Protein AF-0000000070183386 (afdb_homodimer)

Nearest PDB structures (foldseek):
  3ua0-assembly1_B-2  TM=3.636E-01  e=9.492E+00  Bombyx mori
  3ua0-assembly1_B-2  TM=3.635E-01  e=9.678E+00  Bombyx mori

Structure (mmCIF, N/CA/C/O backbone):
data_AF-0000000070183386-model_v1
#
loop_
_entity.id
_entity.type
_entity.pdbx_description
1 polymer 'Amphi-Trp domain-containing protein'
#
loop_
_atom_site.group_PDB
_atom_site.id
_atom_site.type_symbol
_atom_site.label_atom_id
_atom_site.label_alt_id
_atom_site.label_comp_id
_atom_site.label_asym_id
_atom_site.label_entity_id
_atom_site.label_seq_id
_atom_site.pdbx_PDB_ins_code
_atom_site.Cartn_x
_atom_site.Cartn_y
_atom_site.Cartn_z
_atom_site.occupancy
_atom_site.B_iso_or_equiv
_atom_site.auth_seq_id
_atom_site.auth_comp_id
_atom_site.auth_asym_id
_atom_site.auth_atom_id
_atom_site.pdbx_PDB_model_num
ATOM 1 N N . MET A 1 1 ? 19.078 -9.414 -4.703 1 83.56 1 MET A N 1
ATOM 2 C CA . MET A 1 1 ? 18.484 -10.359 -5.641 1 83.56 1 MET A CA 1
ATOM 3 C C . MET A 1 1 ? 17.766 -9.633 -6.77 1 83.56 1 MET A C 1
ATOM 5 O O . MET A 1 1 ? 17.406 -8.461 -6.629 1 83.56 1 MET A O 1
ATOM 9 N N . PRO A 1 2 ? 17.719 -10.344 -7.961 1 93.38 2 PRO A N 1
ATOM 10 C CA . PRO A 1 2 ? 17.031 -9.648 -9.047 1 93.38 2 PRO A CA 1
ATOM 11 C C . PRO A 1 2 ? 15.586 -9.281 -8.695 1 93.38 2 PRO A C 1
ATOM 13 O O . PRO A 1 2 ? 14.93 -10.008 -7.941 1 93.38 2 PRO A O 1
ATOM 16 N N . GLU A 1 3 ? 15.164 -8.117 -9.172 1 96.12 3 GLU A N 1
ATOM 17 C CA . GLU A 1 3 ? 13.812 -7.598 -9 1 96.12 3 GLU A CA 1
ATOM 18 C C . GLU A 1 3 ? 13.141 -7.34 -10.344 1 96.12 3 GLU A C 1
ATOM 20 O O . GLU A 1 3 ? 13.742 -6.734 -11.234 1 96.12 3 GLU A O 1
ATOM 25 N N . GLU A 1 4 ? 12.047 -7.91 -10.422 1 97.38 4 GLU A N 1
ATOM 26 C CA . GLU A 1 4 ? 11.242 -7.695 -11.625 1 97.38 4 GLU A CA 1
ATOM 27 C C . GLU A 1 4 ? 9.961 -6.934 -11.305 1 97.38 4 GLU A C 1
ATOM 29 O O . GLU A 1 4 ? 9.188 -7.344 -10.438 1 97.38 4 GLU A O 1
ATOM 34 N N . VAL A 1 5 ? 9.766 -5.879 -11.961 1 97.94 5 VAL A N 1
ATOM 35 C CA . VAL A 1 5 ? 8.508 -5.141 -11.836 1 97.94 5 VAL A CA 1
ATOM 36 C C . VAL A 1 5 ? 7.453 -5.754 -12.75 1 97.94 5 VAL A C 1
ATOM 38 O O . VAL A 1 5 ? 7.621 -5.77 -13.977 1 97.94 5 VAL A O 1
ATOM 41 N N . LEU A 1 6 ? 6.406 -6.191 -12.117 1 97.69 6 LEU A N 1
ATOM 42 C CA . LEU A 1 6 ? 5.348 -6.848 -12.875 1 97.69 6 LEU A CA 1
ATOM 43 C C . LEU A 1 6 ? 4.277 -5.844 -13.289 1 97.69 6 LEU A C 1
ATOM 45 O O . LEU A 1 6 ? 3.586 -6.047 -14.289 1 97.69 6 LEU A O 1
ATOM 49 N N . PHE A 1 7 ? 4.07 -4.855 -12.555 1 98.44 7 PHE A N 1
ATOM 50 C CA . PHE A 1 7 ? 3.041 -3.842 -12.75 1 98.44 7 PHE A CA 1
ATOM 51 C C . PHE A 1 7 ? 3.395 -2.562 -12 1 98.44 7 PHE A C 1
ATOM 53 O O . PHE A 1 7 ? 3.883 -2.613 -10.867 1 98.44 7 PHE A O 1
ATOM 60 N N . LYS A 1 8 ? 3.162 -1.423 -12.586 1 98.06 8 LYS A N 1
ATOM 61 C CA . LYS A 1 8 ? 3.365 -0.134 -11.93 1 98.06 8 LYS A CA 1
ATOM 62 C C . LYS A 1 8 ? 2.396 0.916 -12.469 1 98.06 8 LYS A C 1
ATOM 64 O O . LYS A 1 8 ? 2.182 1.007 -13.672 1 98.06 8 LYS A O 1
ATOM 69 N N . SER A 1 9 ? 1.876 1.569 -11.586 1 98.06 9 SER A N 1
ATOM 70 C CA . SER A 1 9 ? 1.034 2.717 -11.914 1 98.06 9 SER A CA 1
ATOM 71 C C . SER A 1 9 ? 1.222 3.844 -10.906 1 98.06 9 SER A C 1
ATOM 73 O O . SER A 1 9 ? 1.325 3.598 -9.703 1 98.06 9 SER A O 1
ATOM 75 N N . GLU A 1 10 ? 1.358 5.141 -11.406 1 97.75 10 GLU A N 1
ATOM 76 C CA . GLU A 1 10 ? 1.522 6.324 -10.57 1 97.75 10 GLU A CA 1
ATOM 77 C C . GLU A 1 10 ? 0.775 7.523 -11.148 1 97.75 10 GLU A C 1
ATOM 79 O O . GLU A 1 10 ? 0.964 7.871 -12.32 1 97.75 10 GLU A O 1
ATOM 84 N N . SER A 1 11 ? -0.13 8.086 -10.406 1 97.69 11 SER A N 1
ATOM 85 C CA . SER A 1 11 ? -0.865 9.266 -10.836 1 97.69 11 SER A CA 1
ATOM 86 C C . SER A 1 11 ? -1.521 9.977 -9.656 1 97.69 11 SER A C 1
ATOM 88 O O . SER A 1 11 ? -1.722 9.375 -8.602 1 97.69 11 SER A O 1
ATOM 90 N N . ASP A 1 12 ? -1.815 11.242 -9.867 1 97.56 12 ASP A N 1
ATOM 91 C CA . ASP A 1 12 ? -2.635 11.938 -8.883 1 97.56 12 ASP A CA 1
ATOM 92 C C . ASP A 1 12 ? -4.09 11.477 -8.945 1 97.56 12 ASP A C 1
ATOM 94 O O . ASP A 1 12 ? -4.703 11.492 -10.016 1 97.56 12 ASP A O 1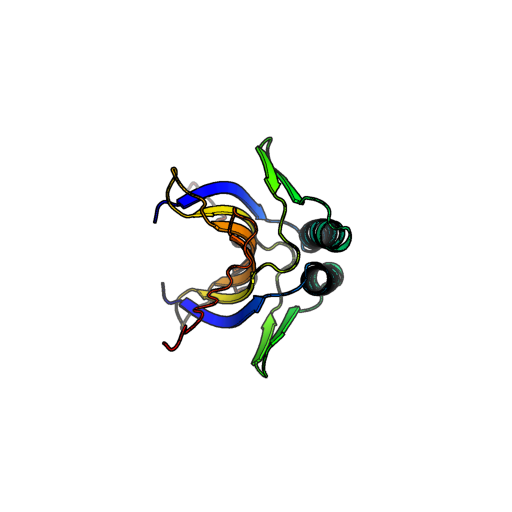
ATOM 98 N N . GLN A 1 13 ? -4.594 11.039 -7.855 1 97.94 13 GLN A N 1
ATOM 99 C CA . GLN A 1 13 ? -5.973 10.562 -7.789 1 97.94 13 GLN A CA 1
ATOM 100 C C . GLN A 1 13 ? -6.723 11.211 -6.633 1 97.94 13 GLN A C 1
ATOM 102 O O . GLN A 1 13 ? -6.117 11.594 -5.625 1 97.94 13 GLN A O 1
ATOM 107 N N . SER A 1 14 ? -8.047 11.406 -6.812 1 98.31 14 SER A N 1
ATOM 108 C CA . SER A 1 14 ? -8.836 11.883 -5.684 1 98.31 14 SER A CA 1
ATOM 109 C C . SER A 1 14 ? -8.875 10.852 -4.559 1 98.31 14 SER A C 1
ATOM 111 O O . SER A 1 14 ? -8.703 9.648 -4.805 1 98.31 14 SER A O 1
ATOM 113 N N . ARG A 1 15 ? -9.094 11.312 -3.348 1 98.62 15 ARG A N 1
ATOM 114 C CA . ARG A 1 15 ? -9.281 10.414 -2.217 1 98.62 15 ARG A CA 1
ATOM 115 C C . ARG A 1 15 ? -10.352 9.367 -2.52 1 98.62 15 ARG A C 1
ATOM 117 O O . ARG A 1 15 ? -10.188 8.188 -2.191 1 98.62 15 ARG A O 1
ATOM 124 N N . ALA A 1 16 ? -11.422 9.766 -3.219 1 98.69 16 ALA A N 1
ATOM 125 C CA . ALA A 1 16 ? -12.531 8.867 -3.512 1 98.69 16 ALA A CA 1
ATOM 126 C C . ALA A 1 16 ? -12.109 7.781 -4.5 1 98.69 16 ALA A C 1
ATOM 128 O O . ALA A 1 16 ? -12.516 6.621 -4.367 1 98.69 16 ALA A O 1
ATOM 129 N N . GLU A 1 17 ? -11.336 8.133 -5.488 1 98.38 17 GLU A N 1
ATOM 130 C CA . GLU A 1 17 ? -10.852 7.156 -6.461 1 98.38 17 GLU A CA 1
ATOM 131 C C . GLU A 1 17 ? -9.938 6.133 -5.797 1 98.38 17 GLU A C 1
ATOM 133 O O . GLU A 1 17 ? -10.039 4.934 -6.062 1 98.38 17 GLU A O 1
ATOM 138 N N . ILE A 1 18 ? -9.078 6.59 -4.949 1 98.69 18 ILE A N 1
ATOM 139 C CA . ILE A 1 18 ? -8.172 5.699 -4.238 1 98.69 18 ILE A CA 1
ATOM 140 C C . ILE A 1 18 ? -8.969 4.777 -3.318 1 98.69 18 ILE A C 1
ATOM 142 O O . ILE A 1 18 ? -8.711 3.572 -3.262 1 98.69 18 ILE A O 1
ATOM 146 N N . ALA A 1 19 ? -9.953 5.348 -2.627 1 98.81 19 ALA A N 1
ATOM 147 C CA . ALA A 1 19 ? -10.828 4.551 -1.765 1 98.81 19 ALA A CA 1
ATOM 148 C C . ALA A 1 19 ? -11.5 3.432 -2.551 1 98.81 19 ALA A C 1
ATOM 150 O O . ALA A 1 19 ? -11.562 2.289 -2.088 1 98.81 19 ALA A O 1
ATOM 151 N N . SER A 1 20 ? -12 3.76 -3.688 1 98.62 20 SER A N 1
ATOM 152 C CA . SER A 1 20 ? -12.68 2.773 -4.523 1 98.62 20 SER A CA 1
ATOM 153 C C . SER A 1 20 ? -11.734 1.642 -4.918 1 98.62 20 SER A C 1
ATOM 155 O O . SER A 1 20 ? -12.125 0.472 -4.914 1 98.62 20 SER A O 1
ATOM 157 N N . TYR A 1 21 ? -10.531 2 -5.246 1 98.31 21 TYR A N 1
ATOM 158 C CA . TYR A 1 21 ? -9.523 1.004 -5.605 1 98.31 21 TYR A CA 1
ATOM 159 C C . TYR A 1 21 ? -9.242 0.069 -4.438 1 98.31 21 TYR A C 1
ATOM 161 O O . TYR A 1 21 ? -9.266 -1.154 -4.594 1 98.31 21 TYR A O 1
ATOM 169 N N . LEU A 1 22 ? -8.992 0.645 -3.262 1 98.69 22 LEU A N 1
ATOM 170 C CA . LEU A 1 22 ? -8.672 -0.138 -2.072 1 98.69 22 LEU A CA 1
ATOM 171 C C . LEU A 1 22 ? -9.859 -1.013 -1.667 1 98.69 22 LEU A C 1
ATOM 173 O O . LEU A 1 22 ? -9.672 -2.133 -1.188 1 98.69 22 LEU A O 1
ATOM 177 N N . ARG A 1 23 ? -11.102 -0.532 -1.906 1 98.56 23 ARG A N 1
ATOM 178 C CA . ARG A 1 23 ? -12.289 -1.323 -1.613 1 98.56 23 ARG A CA 1
ATOM 179 C C . ARG A 1 23 ? -12.375 -2.547 -2.52 1 98.56 23 ARG A C 1
ATOM 181 O O . ARG A 1 23 ? -12.742 -3.633 -2.072 1 98.56 23 ARG A O 1
ATOM 188 N N . THR A 1 24 ? -12.062 -2.346 -3.756 1 98.38 24 THR A N 1
ATOM 189 C CA . THR A 1 24 ? -12.078 -3.459 -4.699 1 98.38 24 THR A CA 1
ATOM 190 C C . THR A 1 24 ? -11.062 -4.523 -4.293 1 98.38 24 THR A C 1
ATOM 192 O O . THR A 1 24 ? -11.367 -5.719 -4.316 1 98.38 24 THR A O 1
ATOM 195 N N . VAL A 1 25 ? -9.875 -4.082 -3.881 1 98.44 25 VAL A N 1
ATOM 196 C CA . VAL A 1 25 ? -8.852 -5.02 -3.436 1 98.44 25 VAL A CA 1
ATOM 197 C C . VAL A 1 25 ? -9.328 -5.758 -2.186 1 98.44 25 VAL A C 1
ATOM 199 O O . VAL A 1 25 ? -9.172 -6.977 -2.078 1 98.44 25 VAL A O 1
ATOM 202 N N . ALA A 1 26 ? -9.898 -5.008 -1.243 1 98.69 26 ALA A N 1
ATOM 203 C CA . ALA A 1 26 ? -10.414 -5.602 -0.012 1 98.69 26 ALA A CA 1
ATOM 204 C C . ALA A 1 26 ? -11.469 -6.664 -0.313 1 98.69 26 ALA A C 1
ATOM 206 O O . ALA A 1 26 ? -11.477 -7.734 0.299 1 98.69 26 ALA A O 1
ATOM 207 N N . GLU A 1 27 ? -12.336 -6.383 -1.24 1 98.69 27 GLU A N 1
ATOM 208 C CA . GLU A 1 27 ? -13.383 -7.332 -1.618 1 98.69 27 GLU A CA 1
ATOM 209 C C . GLU A 1 27 ? -12.789 -8.609 -2.193 1 98.69 27 GLU A C 1
ATOM 211 O O . GLU A 1 27 ? -13.258 -9.711 -1.891 1 98.69 27 GLU A O 1
ATOM 216 N N . ASN A 1 28 ? -11.781 -8.43 -3.049 1 98.69 28 ASN A N 1
ATOM 217 C CA . ASN A 1 28 ? -11.117 -9.594 -3.623 1 98.69 28 ASN A CA 1
ATOM 218 C C . ASN A 1 28 ? -10.438 -10.438 -2.551 1 98.69 28 ASN A C 1
ATOM 220 O O . ASN A 1 28 ? -10.531 -11.672 -2.572 1 98.69 28 ASN A O 1
ATOM 224 N N . LEU A 1 29 ? -9.75 -9.773 -1.621 1 98.62 29 LEU A N 1
ATOM 225 C CA . LEU A 1 29 ? -9.102 -10.477 -0.523 1 98.62 29 LEU A CA 1
ATOM 226 C C . LEU A 1 29 ? -10.109 -11.266 0.299 1 98.62 29 LEU A C 1
ATOM 228 O O . LEU A 1 29 ? -9.898 -12.438 0.597 1 98.62 29 LEU A O 1
ATOM 232 N N . GLU A 1 30 ? -11.164 -10.633 0.603 1 97.81 30 GLU A N 1
ATOM 233 C CA . GLU A 1 30 ? -12.172 -11.242 1.466 1 97.81 30 GLU A CA 1
ATOM 234 C C . GLU A 1 30 ? -12.836 -12.438 0.786 1 97.81 30 GLU A C 1
ATOM 236 O O . GLU A 1 30 ? -13.133 -13.438 1.438 1 97.81 30 GLU A O 1
ATOM 241 N N . SER A 1 31 ? -13.039 -12.367 -0.448 1 97.81 31 SER A N 1
ATOM 242 C CA . SER A 1 31 ? -13.734 -13.414 -1.186 1 97.81 31 SER A CA 1
ATOM 243 C C . SER A 1 31 ? -12.781 -14.539 -1.581 1 97.81 31 SER A C 1
ATOM 245 O O . SER A 1 31 ? -13.211 -15.555 -2.127 1 97.81 31 SER A O 1
ATOM 247 N N . GLY A 1 32 ? -11.508 -14.336 -1.354 1 96 32 GLY A N 1
ATOM 248 C CA . GLY A 1 32 ? -10.523 -15.32 -1.77 1 96 32 GLY A CA 1
ATOM 249 C C . GLY A 1 32 ? -10.25 -15.305 -3.262 1 96 32 GLY A C 1
ATOM 250 O O . GLY A 1 32 ? -9.734 -16.281 -3.816 1 96 32 GLY A O 1
ATOM 251 N N . SER A 1 33 ? -10.617 -14.211 -3.861 1 97.38 33 SER A N 1
ATOM 252 C CA . SER A 1 33 ? -10.422 -14.062 -5.301 1 97.38 33 SER A CA 1
ATOM 253 C C . SER A 1 33 ? -9.039 -13.516 -5.617 1 97.38 33 SER A C 1
ATOM 255 O O . SER A 1 33 ? -8.359 -12.977 -4.742 1 97.38 33 SER A O 1
ATOM 257 N N . GLU A 1 34 ? -8.586 -13.711 -6.812 1 97.75 34 GLU A N 1
ATOM 258 C CA . GLU A 1 34 ? -7.359 -13.102 -7.305 1 97.75 34 GLU A CA 1
ATOM 259 C C . GLU A 1 34 ? -7.488 -11.578 -7.379 1 97.75 34 GLU A C 1
ATOM 261 O O . GLU A 1 34 ? -8.602 -11.047 -7.457 1 97.75 34 GLU A O 1
ATOM 266 N N . ILE A 1 35 ? -6.348 -10.914 -7.309 1 98.12 35 ILE A N 1
ATOM 267 C CA . ILE A 1 35 ? -6.285 -9.461 -7.449 1 98.12 35 ILE A CA 1
ATOM 268 C C . ILE A 1 35 ? -5.809 -9.102 -8.852 1 98.12 35 ILE A C 1
ATOM 270 O O . ILE A 1 35 ? -4.711 -9.484 -9.266 1 98.12 35 ILE A O 1
ATOM 274 N N . ASN A 1 36 ? -6.652 -8.453 -9.555 1 97.25 36 ASN A N 1
ATOM 275 C CA . ASN A 1 36 ? -6.316 -7.957 -10.891 1 97.25 36 ASN A CA 1
ATOM 276 C C . ASN A 1 36 ? -5.977 -6.469 -10.867 1 97.25 36 ASN A C 1
ATOM 278 O O . ASN A 1 36 ? -6.812 -5.645 -10.492 1 97.25 36 ASN A O 1
ATOM 282 N N . LEU A 1 37 ? -4.734 -6.125 -11.203 1 97.94 37 LEU A N 1
ATOM 283 C CA . LEU A 1 37 ? -4.277 -4.742 -11.312 1 97.94 37 LEU A CA 1
ATOM 284 C C . LEU A 1 37 ? -4.258 -4.285 -12.766 1 97.94 37 LEU A C 1
ATOM 286 O O . LEU A 1 37 ? -3.666 -4.949 -13.617 1 97.94 37 LEU A O 1
ATOM 290 N N . LYS A 1 38 ? -4.984 -3.229 -12.969 1 96 38 LYS A N 1
ATOM 291 C CA . LYS A 1 38 ? -5.059 -2.73 -14.336 1 96 38 LYS A CA 1
ATOM 292 C C . LYS A 1 38 ? -4.836 -1.221 -14.383 1 96 38 LYS A C 1
ATOM 294 O O . LYS A 1 38 ? -5.301 -0.491 -13.508 1 96 38 LYS A O 1
ATOM 299 N N . SER A 1 39 ? -4.031 -0.737 -15.344 1 92.25 39 SER A N 1
ATOM 300 C CA . SER A 1 39 ? -3.811 0.674 -15.641 1 92.25 39 SER A CA 1
ATOM 301 C C . SER A 1 39 ? -3.227 0.859 -17.031 1 92.25 39 SER A C 1
ATOM 303 O O . SER A 1 39 ? -2.277 0.169 -17.406 1 92.25 39 SER A O 1
ATOM 305 N N . GLY A 1 40 ? -3.699 1.819 -17.938 1 88.69 40 GLY A N 1
ATOM 306 C CA . GLY A 1 40 ? -3.117 2.201 -19.219 1 88.69 40 GLY A CA 1
ATOM 307 C C . GLY A 1 40 ? -2.951 1.032 -20.172 1 88.69 40 GLY A C 1
ATOM 308 O O . GLY A 1 40 ? -1.938 0.933 -20.859 1 88.69 40 GLY A O 1
ATOM 309 N N . GLY A 1 41 ? -3.596 0.015 -20.094 1 90 41 GLY A N 1
ATOM 310 C CA . GLY A 1 41 ? -3.516 -1.135 -20.984 1 90 41 GLY A CA 1
ATOM 311 C C . GLY A 1 41 ? -2.736 -2.293 -20.391 1 90 41 GLY A C 1
ATOM 312 O O . GLY A 1 41 ? -2.652 -3.365 -20.984 1 90 41 GLY A O 1
ATOM 313 N N . GLU A 1 42 ? -2.018 -2 -19.234 1 93.69 42 GLU A N 1
ATOM 314 C CA . GLU A 1 42 ? -1.286 -3.055 -18.531 1 93.69 42 GLU A CA 1
ATOM 315 C C . GLU A 1 42 ? -2.16 -3.729 -17.484 1 93.69 42 GLU A C 1
ATOM 317 O O . GLU A 1 42 ? -2.975 -3.07 -16.828 1 93.69 42 GLU A O 1
ATOM 322 N N . SER A 1 43 ? -2.02 -5.066 -17.422 1 96.81 43 SER A N 1
ATOM 323 C CA . SER A 1 43 ? -2.762 -5.801 -16.406 1 96.81 43 SER A CA 1
ATOM 324 C C . SER A 1 43 ? -1.946 -6.973 -15.867 1 96.81 43 SER A C 1
ATOM 326 O O . SER A 1 43 ? -1.186 -7.598 -16.609 1 96.81 43 SER A O 1
ATOM 328 N N . VAL A 1 44 ? -2.033 -7.223 -14.578 1 97.69 44 VAL A N 1
AT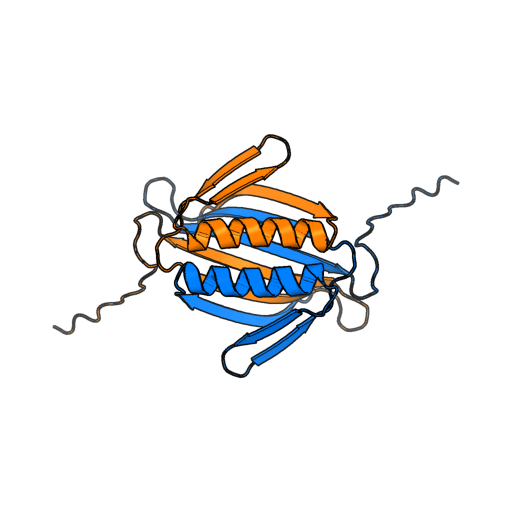OM 329 C CA . VAL A 1 44 ? -1.439 -8.398 -13.945 1 97.69 44 VAL A CA 1
ATOM 330 C C . VAL A 1 44 ? -2.418 -8.984 -12.938 1 97.69 44 VAL A C 1
ATOM 332 O O . VAL A 1 44 ? -3.168 -8.25 -12.289 1 97.69 44 VAL A O 1
ATOM 335 N N . THR A 1 45 ? -2.451 -10.242 -12.852 1 98 45 THR A N 1
ATOM 336 C CA . THR A 1 45 ? -3.279 -10.938 -11.875 1 98 45 THR A CA 1
ATOM 337 C C . THR A 1 45 ? -2.414 -11.672 -10.852 1 98 45 THR A C 1
ATOM 339 O O . THR A 1 45 ? -1.509 -12.422 -11.219 1 98 45 THR A O 1
ATOM 342 N N . LEU A 1 46 ? -2.646 -11.461 -9.609 1 97.88 46 LEU A N 1
ATOM 343 C CA . LEU A 1 46 ? -1.932 -12.109 -8.516 1 97.88 46 LEU A CA 1
ATOM 344 C C . LEU A 1 46 ? -2.9 -12.82 -7.574 1 97.88 46 LEU A C 1
ATOM 346 O O . LEU A 1 46 ? -4.055 -12.406 -7.438 1 97.88 46 LEU A O 1
ATOM 350 N N . ASP A 1 47 ? -2.406 -13.859 -6.957 1 96.94 47 ASP A N 1
ATOM 351 C CA . ASP A 1 47 ? -3.217 -14.656 -6.039 1 96.94 47 ASP A CA 1
ATOM 352 C C . ASP A 1 47 ? -2.518 -14.82 -4.695 1 96.94 47 ASP A C 1
ATOM 354 O O . ASP A 1 47 ? -1.818 -15.812 -4.473 1 96.94 47 ASP A O 1
ATOM 358 N N . PRO A 1 48 ? -2.75 -13.883 -3.84 1 97.75 48 PRO A N 1
ATOM 359 C CA . PRO A 1 48 ? -2.129 -14.023 -2.52 1 97.75 48 PRO A CA 1
ATOM 360 C C . PRO A 1 48 ? -2.596 -15.273 -1.776 1 97.75 48 PRO A C 1
ATOM 362 O O . PRO A 1 48 ? -3.734 -15.711 -1.952 1 97.75 48 PRO A O 1
ATOM 365 N N . PRO A 1 49 ? -1.682 -15.852 -0.974 1 97.31 49 PRO A N 1
ATOM 366 C CA . PRO A 1 49 ? -2.096 -16.969 -0.128 1 97.31 49 PRO A CA 1
ATOM 367 C C . PRO A 1 49 ? -2.996 -16.547 1.027 1 97.31 49 PRO A C 1
ATOM 369 O O . PRO A 1 49 ? -3.307 -15.352 1.161 1 97.31 49 PRO A O 1
ATOM 372 N N . ALA A 1 50 ? -3.369 -17.438 1.829 1 96.94 50 ALA A N 1
ATOM 373 C CA . ALA A 1 50 ? -4.336 -17.203 2.896 1 96.94 50 ALA A CA 1
ATOM 374 C C . ALA A 1 50 ? -3.781 -16.234 3.936 1 96.94 50 ALA A C 1
ATOM 376 O O . ALA A 1 50 ? -4.531 -15.469 4.551 1 96.94 50 ALA A O 1
ATOM 377 N N . ARG A 1 51 ? -2.449 -16.203 4.125 1 97.94 51 ARG A N 1
ATOM 378 C CA . ARG A 1 51 ? -1.834 -15.375 5.152 1 97.94 51 ARG A CA 1
ATOM 379 C C . ARG A 1 51 ? -0.551 -14.734 4.641 1 97.94 51 ARG A C 1
ATOM 381 O O . ARG A 1 51 ? 0.544 -15.07 5.094 1 97.94 51 ARG A O 1
ATOM 388 N N . PRO A 1 52 ? -0.646 -13.82 3.76 1 98.31 52 PRO A N 1
ATOM 389 C CA . PRO A 1 52 ? 0.559 -13.109 3.33 1 98.31 52 PRO A CA 1
ATOM 390 C C . PRO A 1 52 ? 1.14 -12.211 4.422 1 98.31 52 PRO A C 1
ATOM 392 O O . PRO A 1 52 ? 0.467 -11.93 5.418 1 98.31 52 PRO A O 1
ATOM 395 N N . THR A 1 53 ? 2.363 -11.875 4.273 1 98.38 53 THR A N 1
ATOM 396 C CA . THR A 1 53 ? 2.936 -10.828 5.117 1 98.38 53 THR A CA 1
ATOM 397 C C . THR A 1 53 ? 2.365 -9.469 4.746 1 98.38 53 THR A C 1
ATOM 399 O O . THR A 1 53 ? 2.332 -9.094 3.57 1 98.38 53 THR A O 1
ATOM 402 N N . PHE A 1 54 ? 1.886 -8.82 5.695 1 98.69 54 PHE A N 1
ATOM 403 C CA . PHE A 1 54 ? 1.296 -7.5 5.512 1 98.69 54 PHE A CA 1
ATOM 404 C C . PHE A 1 54 ? 2.141 -6.43 6.191 1 98.69 54 PHE A C 1
ATOM 406 O O . PHE A 1 54 ? 2.408 -6.512 7.391 1 98.69 54 PHE A O 1
ATOM 413 N N . GLU A 1 55 ? 2.551 -5.48 5.352 1 98.81 55 GLU A N 1
ATOM 414 C CA . GLU A 1 55 ? 3.359 -4.383 5.871 1 98.81 55 GLU A CA 1
ATOM 415 C C . GLU A 1 55 ? 2.658 -3.041 5.676 1 98.81 55 GLU A C 1
ATOM 417 O O . GLU A 1 55 ? 2.092 -2.779 4.609 1 98.81 55 GLU A O 1
ATOM 422 N N . VAL A 1 56 ? 2.623 -2.215 6.711 1 98.75 56 VAL A N 1
ATOM 423 C CA . VAL A 1 56 ? 2.164 -0.831 6.68 1 98.75 56 VAL A CA 1
ATOM 424 C C . VAL A 1 56 ? 3.293 0.099 7.117 1 98.75 56 VAL A C 1
ATOM 426 O O . VAL A 1 56 ? 3.936 -0.136 8.141 1 98.75 56 VAL A O 1
ATOM 429 N N . LYS A 1 57 ? 3.523 1.112 6.332 1 98.56 57 LYS A N 1
ATOM 430 C CA . LYS A 1 57 ? 4.59 2.059 6.645 1 98.56 57 LYS A CA 1
ATOM 431 C C . LYS A 1 57 ? 4.156 3.492 6.348 1 98.56 57 LYS A C 1
ATOM 433 O O . LYS A 1 57 ? 3.459 3.744 5.363 1 98.56 57 LYS A O 1
ATOM 438 N N . ALA A 1 58 ? 4.508 4.379 7.156 1 98.69 58 ALA A N 1
ATOM 439 C CA . ALA A 1 58 ? 4.414 5.816 6.926 1 98.69 58 ALA A CA 1
ATOM 440 C C . ALA A 1 58 ? 5.777 6.484 7.074 1 98.69 58 ALA A C 1
ATOM 442 O O . ALA A 1 58 ? 6.547 6.148 7.977 1 98.69 58 ALA A O 1
ATOM 443 N N . GLU A 1 59 ? 5.984 7.379 6.156 1 98.56 59 GLU A N 1
ATOM 444 C CA . GLU A 1 59 ? 7.301 8.016 6.156 1 98.56 59 GLU A CA 1
ATOM 445 C C . GLU A 1 59 ? 7.199 9.492 5.789 1 98.56 59 GLU A C 1
ATOM 447 O O . GLU A 1 59 ? 6.215 9.922 5.18 1 98.56 59 GLU A O 1
ATOM 452 N N . ARG A 1 60 ? 8.258 10.148 6.184 1 97.62 60 ARG A N 1
ATOM 453 C CA . ARG A 1 60 ? 8.5 11.523 5.773 1 97.62 60 ARG A CA 1
ATOM 454 C C . ARG A 1 60 ? 9.867 11.672 5.113 1 97.62 60 ARG A C 1
ATOM 456 O O . ARG A 1 60 ? 10.875 11.227 5.656 1 97.62 60 ARG A O 1
ATOM 463 N N . GLU A 1 61 ? 9.852 12.203 4.02 1 97.56 61 GLU A N 1
ATOM 464 C CA . GLU A 1 61 ? 11.102 12.414 3.291 1 97.56 61 GLU A CA 1
ATOM 465 C C . GLU A 1 61 ? 11.359 13.906 3.072 1 97.56 61 GLU A C 1
ATOM 467 O O . GLU A 1 61 ? 10.43 14.672 2.809 1 97.56 61 GLU A O 1
ATOM 472 N N . GLY A 1 62 ? 12.648 14.305 3.143 1 95.88 62 GLY A N 1
ATOM 473 C CA . GLY A 1 62 ? 13.031 15.688 2.926 1 95.88 62 GLY A CA 1
ATOM 474 C C . GLY A 1 62 ? 13.75 16.297 4.113 1 95.88 62 GLY A C 1
ATOM 475 O O . GLY A 1 62 ? 13.945 15.641 5.133 1 95.88 62 GLY A O 1
ATOM 476 N N . PRO A 1 63 ? 14.219 17.422 3.916 1 93.5 63 PRO A N 1
ATOM 477 C CA . PRO A 1 63 ? 14.938 18.094 4.996 1 93.5 63 PRO A CA 1
ATOM 478 C C . PRO A 1 63 ? 14.07 18.328 6.23 1 93.5 63 PRO A C 1
ATOM 480 O O . PRO A 1 63 ? 12.844 18.328 6.133 1 93.5 63 PRO A O 1
ATOM 483 N N . THR A 1 64 ? 14.758 18.484 7.355 1 89.88 64 THR A N 1
ATOM 484 C CA . THR A 1 64 ? 14.031 18.641 8.609 1 89.88 64 THR A CA 1
ATOM 485 C C . THR A 1 64 ? 13.594 20.078 8.812 1 89.88 64 THR A C 1
ATOM 487 O O . THR A 1 64 ? 12.711 20.359 9.633 1 89.88 64 THR A O 1
ATOM 490 N N . ASP A 1 65 ? 14.156 21.078 8.102 1 90.19 65 ASP A N 1
ATOM 491 C CA . ASP A 1 65 ? 13.93 22.5 8.352 1 90.19 65 ASP A CA 1
ATOM 492 C C . ASP A 1 65 ? 12.93 23.062 7.348 1 90.19 65 ASP A C 1
ATOM 494 O O . ASP A 1 65 ? 12.672 24.281 7.344 1 90.19 65 ASP A O 1
ATOM 498 N N . ARG A 1 66 ? 12.508 22.297 6.387 1 91.19 66 ARG A N 1
ATOM 499 C CA . ARG A 1 66 ? 11.492 22.734 5.438 1 91.19 66 ARG A CA 1
ATOM 500 C C . ARG A 1 66 ? 10.484 21.625 5.172 1 91.19 66 ARG A C 1
ATOM 502 O O . ARG A 1 66 ? 10.719 20.469 5.523 1 91.19 66 ARG A O 1
ATOM 509 N N . PRO A 1 67 ? 9.406 21.953 4.598 1 91.31 67 PRO A N 1
ATOM 510 C CA . PRO A 1 67 ? 8.398 20.938 4.285 1 91.31 67 PRO A CA 1
ATOM 511 C C . PRO A 1 67 ? 8.969 19.797 3.455 1 91.31 67 PRO A C 1
ATOM 513 O O . PRO A 1 67 ? 9.719 20.016 2.502 1 91.31 67 PRO A O 1
ATOM 516 N N . GLY A 1 68 ? 8.633 18.562 3.889 1 95.44 68 GLY A N 1
ATOM 517 C CA . GLY A 1 68 ? 9.008 17.359 3.172 1 95.44 68 GLY A CA 1
ATOM 518 C C . GLY A 1 68 ? 7.844 16.703 2.463 1 95.44 68 GLY A C 1
ATOM 519 O O . GLY A 1 68 ? 6.895 17.375 2.051 1 95.44 68 GLY A O 1
ATOM 520 N N . GLU A 1 69 ? 7.973 15.422 2.174 1 97.06 69 GLU A N 1
ATOM 521 C CA . GLU A 1 69 ? 6.945 14.578 1.578 1 97.06 69 GLU A CA 1
ATOM 522 C C . GLU A 1 69 ? 6.523 13.461 2.535 1 97.06 69 GLU A C 1
ATOM 524 O O . GLU A 1 69 ? 7.367 12.844 3.188 1 97.06 69 GLU A O 1
ATOM 529 N N . LEU A 1 70 ? 5.223 13.32 2.609 1 98 70 LEU A N 1
ATOM 530 C CA . LEU A 1 70 ? 4.684 12.234 3.43 1 98 70 LEU A CA 1
ATOM 531 C C . LEU A 1 70 ? 4.16 11.102 2.557 1 98 70 LEU A C 1
ATOM 533 O O . LEU A 1 70 ? 3.768 11.328 1.409 1 98 70 LEU A O 1
ATOM 537 N N . SER A 1 71 ? 4.215 9.906 3.139 1 98.56 71 SER A N 1
ATOM 538 C CA . SER A 1 71 ? 3.654 8.789 2.395 1 98.56 71 SER A CA 1
ATOM 539 C C . SER A 1 71 ? 3.117 7.715 3.334 1 98.56 71 SER A C 1
ATOM 541 O O . SER A 1 71 ? 3.564 7.602 4.477 1 98.56 71 SER A O 1
ATOM 543 N N . ILE A 1 7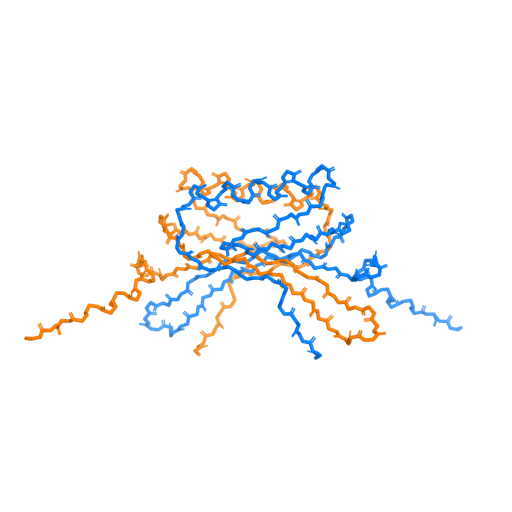2 ? 2.15 7.02 2.867 1 98.81 72 ILE A N 1
ATOM 544 C CA . ILE A 1 72 ? 1.623 5.797 3.463 1 98.81 72 ILE A CA 1
ATOM 54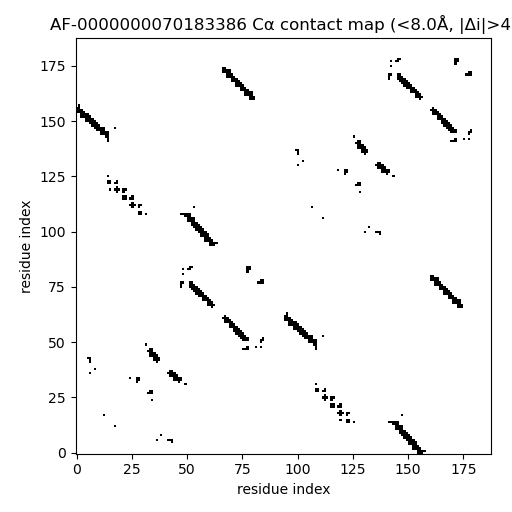5 C C . ILE A 1 72 ? 1.718 4.648 2.459 1 98.81 72 ILE A C 1
ATOM 547 O O . ILE A 1 72 ? 1.324 4.797 1.301 1 98.81 72 ILE A O 1
ATOM 551 N N . GLU A 1 73 ? 2.219 3.529 2.918 1 98.88 73 GLU A N 1
ATOM 552 C CA . GLU A 1 73 ? 2.34 2.357 2.057 1 98.88 73 GLU A CA 1
ATOM 553 C C . GLU A 1 73 ? 1.703 1.13 2.701 1 98.88 73 GLU A C 1
ATOM 555 O O . GLU A 1 73 ? 1.854 0.907 3.904 1 98.88 73 GLU A O 1
ATOM 560 N N . PHE A 1 74 ? 0.954 0.344 1.921 1 98.94 74 PHE A N 1
ATOM 561 C CA . PHE A 1 74 ? 0.439 -0.979 2.256 1 98.94 74 PHE A CA 1
ATOM 562 C C . PHE A 1 74 ? 1.014 -2.035 1.32 1 98.94 74 PHE A C 1
ATOM 564 O O . PHE A 1 74 ? 0.928 -1.903 0.097 1 98.94 74 PHE A O 1
ATOM 571 N N . GLU A 1 75 ? 1.521 -3.068 1.885 1 98.94 75 GLU A N 1
ATOM 572 C CA . GLU A 1 75 ? 2.154 -4.07 1.033 1 98.94 75 GLU A CA 1
ATOM 573 C C . GLU A 1 75 ? 1.799 -5.484 1.484 1 98.94 75 GLU A C 1
ATOM 575 O O . GLU A 1 75 ? 1.837 -5.789 2.678 1 98.94 75 GLU A O 1
ATOM 580 N N . LEU A 1 76 ? 1.407 -6.336 0.557 1 98.81 76 LEU A N 1
ATOM 581 C CA . LEU A 1 76 ? 1.274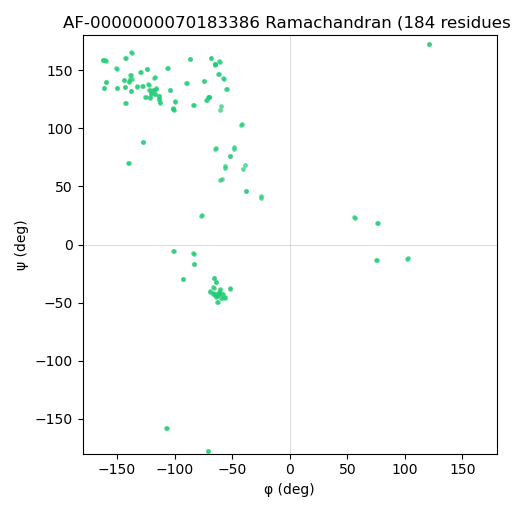 -7.777 0.729 1 98.81 76 LEU A CA 1
ATOM 582 C C . LEU A 1 76 ? 2.436 -8.516 0.068 1 98.81 76 LEU A C 1
ATOM 584 O O . LEU A 1 76 ? 2.795 -8.211 -1.073 1 98.81 76 LEU A O 1
ATOM 588 N N . GLU A 1 77 ? 2.977 -9.383 0.714 1 98.62 77 GLU A N 1
ATOM 589 C CA . GLU A 1 77 ? 4.094 -10.156 0.182 1 98.62 77 GLU A CA 1
ATOM 590 C C . GLU A 1 77 ? 3.969 -11.633 0.547 1 98.62 77 GLU A C 1
ATOM 592 O O . GLU A 1 77 ? 3.527 -11.969 1.647 1 98.62 77 GLU A O 1
ATOM 597 N N . TRP A 1 78 ? 4.406 -12.508 -0.346 1 97.94 78 TRP A N 1
ATOM 598 C CA . TRP A 1 78 ? 4.355 -13.945 -0.089 1 97.94 78 TRP A CA 1
ATOM 599 C C . TRP A 1 78 ? 5.332 -14.695 -0.991 1 97.94 78 TRP A C 1
ATOM 601 O O . TRP A 1 78 ? 5.781 -14.156 -2.008 1 97.94 78 TRP A O 1
ATOM 611 N N . ASP A 1 79 ? 5.703 -15.852 -0.6 1 96.19 79 ASP A N 1
ATOM 612 C CA . ASP A 1 79 ? 6.52 -16.734 -1.435 1 96.19 79 ASP A CA 1
ATOM 613 C C . ASP A 1 79 ? 5.691 -17.344 -2.562 1 96.19 79 ASP A C 1
ATOM 615 O O . ASP A 1 79 ? 4.547 -17.75 -2.35 1 96.19 79 ASP A O 1
ATOM 619 N N . GLU A 1 80 ? 6.215 -17.469 -3.746 1 93.75 80 GLU A N 1
ATOM 620 C CA . GLU A 1 80 ? 5.535 -18.047 -4.902 1 93.75 80 GLU A CA 1
ATOM 621 C C . GLU A 1 80 ? 5.133 -19.484 -4.641 1 93.75 80 GLU A C 1
ATOM 623 O O . GLU A 1 80 ? 4.148 -19.969 -5.195 1 93.75 80 GLU A O 1
ATOM 628 N N . ASP A 1 81 ? 5.91 -20.281 -3.996 1 85.75 81 ASP A N 1
ATOM 629 C CA . ASP A 1 81 ? 5.629 -21.688 -3.75 1 85.75 81 ASP A CA 1
ATOM 630 C C . ASP A 1 81 ? 4.598 -21.859 -2.635 1 85.75 81 ASP A C 1
ATOM 632 O O . ASP A 1 81 ? 4.332 -22.969 -2.191 1 85.75 81 ASP A O 1
ATOM 636 N N . GLY A 1 82 ? 3.828 -20.875 -2.471 1 70.19 82 GLY A N 1
ATOM 637 C CA . GLY A 1 82 ? 2.67 -20.969 -1.595 1 70.19 82 GLY A CA 1
ATOM 638 C C . GLY A 1 82 ? 3.033 -20.938 -0.122 1 70.19 82 GLY A C 1
ATOM 639 O O . GLY A 1 82 ? 2.166 -21.109 0.739 1 70.19 82 GLY A O 1
ATOM 640 N N . GLY A 1 83 ? 4.402 -21.125 0.147 1 58.91 83 GLY A N 1
ATOM 641 C CA . GLY A 1 83 ? 4.762 -21.188 1.554 1 58.91 83 GLY A CA 1
ATOM 642 C C . GLY A 1 83 ? 4.633 -19.859 2.271 1 58.91 83 GLY A C 1
ATOM 643 O O . GLY A 1 83 ? 4.488 -18.812 1.633 1 58.91 83 GLY A O 1
ATOM 644 N N . GLU A 1 84 ? 3.93 -19.922 3.303 1 52.84 84 GLU A N 1
ATOM 645 C CA . GLU A 1 84 ? 4.016 -18.781 4.203 1 52.84 84 GLU A CA 1
ATOM 646 C C . GLU A 1 84 ? 5.461 -18.312 4.367 1 52.84 84 GLU A C 1
ATOM 648 O O . GLU A 1 84 ? 6.387 -19.125 4.34 1 52.84 84 GLU A O 1
ATOM 653 N N . SER A 1 85 ? 5.883 -17.375 3.83 1 47.97 85 SER A N 1
ATOM 654 C CA . SER A 1 85 ? 7.227 -16.953 4.227 1 47.97 85 SER A CA 1
ATOM 655 C C . SER A 1 85 ? 7.551 -17.422 5.641 1 47.97 85 SER A C 1
ATOM 657 O O . SER A 1 85 ? 7.223 -16.75 6.613 1 47.97 85 SER A O 1
ATOM 659 N N . GLY A 1 86 ? 7.184 -18.641 5.988 1 39.59 86 GLY A N 1
ATOM 660 C CA . GLY A 1 86 ? 7.586 -19.219 7.266 1 39.59 86 GLY A CA 1
ATOM 661 C C . GLY A 1 86 ? 9.086 -19.234 7.461 1 39.59 86 GLY A C 1
ATOM 662 O O . GLY A 1 86 ? 9.797 -19.953 6.766 1 39.59 86 GLY A O 1
ATOM 663 N N . GLU A 1 87 ? 9.75 -18.219 7.605 1 37.53 87 GLU A N 1
ATOM 664 C CA . GLU A 1 87 ? 11.016 -18.438 8.289 1 37.53 87 GLU A CA 1
ATOM 665 C C . GLU A 1 87 ? 10.859 -19.469 9.406 1 37.53 87 GLU A C 1
ATOM 667 O O . GLU A 1 87 ? 10.352 -19.156 10.484 1 37.53 87 GLU A O 1
ATOM 672 N N . SER A 1 88 ? 10.203 -20.578 9.164 1 37.22 88 SER A N 1
ATOM 673 C CA . SER A 1 88 ? 10.312 -21.703 10.086 1 37.22 88 SER A CA 1
ATOM 674 C C . SER A 1 88 ? 11.758 -22.156 10.219 1 37.22 88 SER A C 1
ATOM 676 O O . SER A 1 88 ? 12.328 -22.719 9.273 1 37.22 88 SER A O 1
ATOM 678 N N . GLY A 1 89 ? 12.664 -21.406 10.57 1 37.34 89 GLY A N 1
ATOM 679 C CA . GLY A 1 89 ? 13.859 -21.969 11.156 1 37.34 89 GLY A CA 1
ATOM 680 C C . GLY A 1 89 ? 13.57 -23.109 12.109 1 37.34 89 GLY A C 1
ATOM 681 O O . GLY A 1 89 ? 13.047 -22.891 13.211 1 37.34 89 GLY A O 1
ATOM 682 N N . GLN A 1 90 ? 13.055 -24.234 11.742 1 34.25 90 GLN A N 1
ATOM 683 C CA . GLN A 1 90 ? 13.062 -25.5 12.477 1 34.25 90 GLN A CA 1
ATOM 684 C C . GLN A 1 90 ? 14.461 -25.828 12.977 1 34.25 90 GLN A C 1
ATOM 686 O O . GLN A 1 90 ? 15.398 -25.969 12.188 1 34.25 90 GLN A O 1
ATOM 691 N N . LEU A 1 91 ? 14.812 -25.234 14.156 1 37.03 91 LEU A N 1
ATOM 692 C CA . LEU A 1 91 ? 15.961 -25.719 14.93 1 37.03 91 LEU A CA 1
ATOM 693 C C . LEU A 1 91 ? 15.867 -27.219 15.164 1 37.03 91 LEU A C 1
ATOM 695 O O . LEU A 1 91 ? 14.875 -27.703 15.719 1 37.03 91 LEU A O 1
ATOM 699 N N . GLU A 1 92 ? 16.141 -27.969 14.203 1 34.25 92 GLU A N 1
ATOM 700 C CA . GLU A 1 92 ? 16.297 -29.391 14.438 1 34.25 92 GLU A CA 1
ATOM 701 C C . GLU A 1 92 ? 17.5 -29.672 15.344 1 34.25 92 GLU A C 1
ATOM 703 O O . GLU A 1 92 ? 18.594 -29.172 15.094 1 34.25 92 GLU A O 1
ATOM 708 N N . ILE A 1 93 ? 17.234 -29.531 16.656 1 30.09 93 ILE A N 1
ATOM 709 C CA . ILE A 1 93 ? 18.234 -30.094 17.562 1 30.09 93 ILE A CA 1
ATOM 710 C C . ILE A 1 93 ? 18.375 -31.594 17.312 1 30.09 93 ILE A C 1
ATOM 712 O O . ILE A 1 93 ? 17.375 -32.312 17.188 1 30.09 93 ILE A O 1
ATOM 716 N N . GLU A 1 94 ? 19.578 -31.969 16.938 1 33.09 94 GLU A N 1
ATOM 717 C CA . GLU A 1 94 ? 19.984 -33.375 16.984 1 33.09 94 GLU A CA 1
ATOM 718 C C . GLU A 1 94 ? 19.922 -33.906 18.406 1 33.09 94 GLU A C 1
ATOM 720 O O . GLU A 1 94 ? 20.109 -33.156 19.375 1 33.09 94 GLU A O 1
ATOM 725 N N . MET B 1 1 ? 17.859 12.18 0.162 1 83.38 1 MET B N 1
ATOM 726 C CA . MET B 1 1 ? 17.328 13.039 1.216 1 83.38 1 MET B CA 1
ATOM 727 C C . MET B 1 1 ? 17 12.234 2.467 1 83.38 1 MET B C 1
ATOM 729 O O . MET B 1 1 ? 16.828 11.016 2.396 1 83.38 1 MET B O 1
ATOM 733 N N . PRO B 1 2 ? 17.109 12.953 3.65 1 93.25 2 PRO B N 1
ATOM 734 C CA . PRO B 1 2 ? 16.797 12.18 4.855 1 93.25 2 PRO B CA 1
ATOM 735 C C . PRO B 1 2 ? 15.398 11.57 4.828 1 93.25 2 PRO B C 1
ATOM 737 O O . PRO B 1 2 ? 14.477 12.164 4.258 1 93.25 2 PRO B O 1
ATOM 740 N N . GLU B 1 3 ? 15.289 10.352 5.367 1 96.12 3 GLU B N 1
ATOM 741 C CA . GLU B 1 3 ? 14.031 9.609 5.492 1 96.12 3 GLU B CA 1
ATOM 742 C C . GLU B 1 3 ? 13.734 9.273 6.949 1 96.12 3 GLU B C 1
ATOM 744 O O . GLU B 1 3 ? 14.609 8.797 7.676 1 96.12 3 GLU B O 1
ATOM 749 N N . GLU B 1 4 ? 12.586 9.664 7.281 1 97.31 4 GLU B N 1
ATOM 750 C CA . GLU B 1 4 ? 12.125 9.344 8.625 1 97.31 4 GLU B CA 1
ATOM 751 C C . GLU B 1 4 ? 10.945 8.375 8.586 1 97.31 4 GLU B C 1
ATOM 753 O O . GLU B 1 4 ? 9.945 8.633 7.926 1 97.31 4 GLU B O 1
ATOM 758 N N . VAL B 1 5 ? 11.086 7.309 9.258 1 97.88 5 VAL B N 1
ATOM 759 C CA . VAL B 1 5 ? 9.977 6.371 9.398 1 97.88 5 VAL B CA 1
ATOM 760 C C . VAL B 1 5 ? 9.07 6.816 10.547 1 97.88 5 VAL B C 1
ATOM 762 O O . VAL B 1 5 ? 9.5 6.891 11.695 1 97.88 5 VAL B O 1
ATOM 765 N N . LEU B 1 6 ? 7.832 7.059 10.164 1 97.69 6 LEU B N 1
ATOM 766 C CA . LEU B 1 6 ? 6.875 7.543 11.156 1 97.69 6 LEU B CA 1
ATOM 767 C C . LEU B 1 6 ? 6.117 6.383 11.789 1 97.69 6 LEU B C 1
ATOM 769 O O . LEU B 1 6 ? 5.645 6.488 12.922 1 97.69 6 LEU B O 1
ATOM 773 N N . PHE B 1 7 ? 5.93 5.363 11.094 1 98.38 7 PHE B N 1
ATOM 774 C CA . PHE B 1 7 ? 5.156 4.195 11.492 1 98.38 7 PHE B CA 1
ATOM 775 C C . PHE B 1 7 ? 5.539 2.979 10.656 1 98.38 7 PHE B C 1
ATOM 777 O O . PHE B 1 7 ? 5.75 3.088 9.453 1 98.38 7 PHE B O 1
ATOM 784 N N . LYS B 1 8 ? 5.637 1.822 11.266 1 98 8 LYS B N 1
ATOM 785 C CA . LYS B 1 8 ? 5.898 0.575 10.555 1 98 8 LYS B CA 1
ATOM 786 C C . LYS B 1 8 ? 5.27 -0.613 11.273 1 98 8 LYS B C 1
ATOM 788 O O . LYS B 1 8 ? 5.352 -0.716 12.5 1 98 8 LYS B O 1
ATOM 793 N N . SER B 1 9 ? 4.68 -1.358 10.516 1 98 9 SER B N 1
ATOM 794 C CA . SER B 1 9 ? 4.141 -2.623 11 1 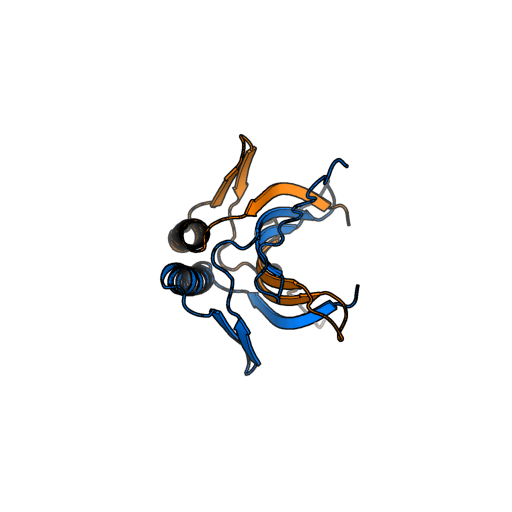98 9 SER B CA 1
ATOM 795 C C . SER B 1 9 ? 4.281 -3.725 9.961 1 98 9 SER B C 1
ATOM 797 O O . SER B 1 9 ? 4.066 -3.488 8.766 1 98 9 SER B O 1
ATOM 799 N N . GLU B 1 10 ? 4.73 -4.98 10.398 1 97.75 10 GLU B N 1
ATOM 800 C CA . GLU B 1 10 ? 4.895 -6.137 9.523 1 97.75 10 GLU B CA 1
ATOM 801 C C . GLU B 1 10 ? 4.504 -7.43 10.234 1 97.75 10 GLU B C 1
ATOM 803 O O . GLU B 1 10 ? 5.004 -7.719 11.32 1 97.75 10 GLU B O 1
ATOM 808 N N . SER B 1 11 ? 3.566 -8.141 9.695 1 97.62 11 SER B N 1
ATOM 809 C CA . SER B 1 11 ? 3.152 -9.422 10.258 1 97.62 11 SER B CA 1
ATOM 810 C C . SER B 1 11 ? 2.369 -10.25 9.242 1 97.62 11 SER B C 1
ATOM 812 O O . SER B 1 11 ? 1.836 -9.711 8.273 1 97.62 11 SER B O 1
ATOM 814 N N . ASP B 1 12 ? 2.34 -11.555 9.492 1 97.62 12 ASP B N 1
ATOM 815 C CA . ASP B 1 12 ? 1.444 -12.398 8.711 1 97.62 12 ASP B CA 1
ATOM 816 C C . ASP B 1 12 ? -0.012 -12.172 9.109 1 97.62 12 ASP B C 1
ATOM 818 O O . ASP B 1 12 ? -0.357 -12.273 10.289 1 97.62 12 ASP B O 1
ATOM 822 N N . GLN B 1 13 ? -0.821 -11.852 8.172 1 97.94 13 GLN B N 1
ATOM 823 C CA . G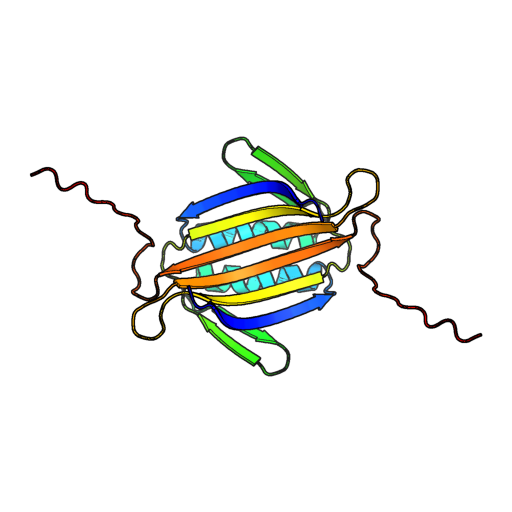LN B 1 13 ? -2.238 -11.609 8.43 1 97.94 13 GLN B CA 1
ATOM 824 C C . GLN B 1 13 ? -3.111 -12.391 7.453 1 97.94 13 GLN B C 1
ATOM 826 O O . GLN B 1 13 ? -2.695 -12.68 6.328 1 97.94 13 GLN B O 1
ATOM 831 N N . SER B 1 14 ? -4.312 -12.797 7.922 1 98.38 14 SER B N 1
ATOM 832 C CA . SER B 1 14 ? -5.246 -13.422 6.992 1 98.38 14 SER B CA 1
ATOM 833 C C . SER B 1 14 ? -5.703 -12.43 5.926 1 98.38 14 SER B C 1
ATOM 835 O O . SER B 1 14 ? -5.688 -11.219 6.148 1 98.38 14 SER B O 1
ATOM 837 N N . ARG B 1 15 ? -6.117 -12.945 4.781 1 98.62 15 ARG B N 1
ATOM 838 C CA . ARG B 1 15 ? -6.703 -12.109 3.738 1 98.62 15 ARG B CA 1
ATOM 839 C C . ARG B 1 15 ? -7.836 -11.25 4.293 1 98.62 15 ARG B C 1
ATOM 841 O O . ARG B 1 15 ? -7.945 -10.07 3.963 1 98.62 15 ARG B O 1
ATOM 848 N N . ALA B 1 16 ? -8.633 -11.805 5.211 1 98.69 16 ALA B N 1
ATOM 849 C CA . ALA B 1 16 ? -9.781 -11.102 5.766 1 98.69 16 ALA B CA 1
ATOM 850 C C . ALA B 1 16 ? -9.336 -9.938 6.652 1 98.69 16 ALA B C 1
ATOM 852 O O . ALA B 1 16 ? -9.945 -8.867 6.637 1 98.69 16 ALA B O 1
ATOM 853 N N . GLU B 1 17 ? -8.32 -10.141 7.434 1 98.38 17 GLU B N 1
ATOM 854 C CA . GLU B 1 17 ? -7.801 -9.078 8.289 1 98.38 17 GLU B CA 1
ATOM 855 C C . GLU B 1 17 ? -7.238 -7.93 7.457 1 98.38 17 GLU B C 1
ATOM 857 O O . GLU B 1 17 ? -7.477 -6.758 7.766 1 98.38 17 GLU B O 1
ATOM 862 N N . ILE B 1 18 ? -6.531 -8.258 6.43 1 98.69 18 ILE B N 1
ATOM 863 C CA . ILE B 1 18 ? -5.965 -7.246 5.551 1 98.69 18 ILE B CA 1
ATOM 864 C C . ILE B 1 18 ? -7.09 -6.484 4.852 1 98.69 18 ILE B C 1
ATOM 866 O O . ILE B 1 18 ? -7.055 -5.258 4.758 1 98.69 18 ILE B O 1
ATOM 870 N N . ALA B 1 19 ? -8.102 -7.223 4.383 1 98.81 19 ALA B N 1
ATOM 871 C CA . ALA B 1 19 ? -9.266 -6.598 3.756 1 98.81 19 ALA B CA 1
ATOM 872 C C . ALA B 1 19 ? -9.922 -5.59 4.695 1 98.81 19 ALA B C 1
ATOM 874 O O . ALA B 1 19 ? -10.273 -4.48 4.285 1 98.81 19 ALA B O 1
ATOM 875 N N . SER B 1 20 ? -10.086 -5.973 5.918 1 98.62 20 SER B N 1
ATOM 876 C CA . SER B 1 20 ? -10.711 -5.098 6.902 1 98.62 20 SER B CA 1
ATOM 877 C C . SER B 1 20 ? -9.906 -3.818 7.098 1 98.62 20 SER B C 1
ATOM 879 O O . SER B 1 20 ? -10.477 -2.73 7.207 1 98.62 20 SER B O 1
ATOM 881 N N . TYR B 1 21 ? -8.617 -3.971 7.129 1 98.25 21 TYR B N 1
ATOM 882 C CA . TYR B 1 21 ? -7.738 -2.818 7.277 1 98.25 21 TYR B CA 1
ATOM 883 C C . TYR B 1 21 ? -7.879 -1.868 6.094 1 98.25 21 TYR B C 1
ATOM 885 O O . TYR B 1 21 ? -8.062 -0.662 6.277 1 98.25 21 TYR B O 1
ATOM 893 N N . LEU B 1 22 ? -7.805 -2.412 4.875 1 98.69 22 LEU B N 1
ATOM 894 C CA . LEU B 1 22 ? -7.895 -1.608 3.662 1 98.69 22 LEU B CA 1
ATOM 895 C C . LEU B 1 22 ? -9.266 -0.948 3.547 1 98.69 22 LEU B C 1
ATOM 897 O O . LEU B 1 22 ? -9.375 0.179 3.061 1 98.69 22 LEU B O 1
ATOM 901 N N . ARG B 1 23 ? -10.328 -1.621 4.055 1 98.56 23 ARG B N 1
ATOM 902 C CA . ARG B 1 23 ? -11.664 -1.041 4.051 1 98.56 23 ARG B CA 1
ATOM 903 C C . ARG B 1 23 ? -11.742 0.169 4.973 1 98.56 23 ARG B C 1
ATOM 905 O O . ARG B 1 23 ? -12.375 1.174 4.641 1 98.56 23 ARG B O 1
ATOM 912 N N . THR B 1 24 ? -11.148 0.041 6.098 1 98.31 24 THR B N 1
ATOM 913 C CA . THR B 1 24 ? -11.133 1.153 7.043 1 98.31 24 THR B CA 1
ATOM 914 C C . THR B 1 24 ? -10.422 2.363 6.445 1 98.31 24 THR B C 1
ATOM 916 O O . THR B 1 24 ? -10.906 3.492 6.559 1 98.31 24 THR B O 1
ATOM 919 N N . VAL B 1 25 ? -9.297 2.111 5.773 1 98.44 25 VAL B N 1
ATOM 920 C CA . VAL B 1 25 ? -8.562 3.195 5.129 1 98.44 25 VAL B CA 1
ATOM 921 C C . VAL B 1 25 ? -9.422 3.82 4.031 1 98.44 25 VAL B C 1
ATOM 923 O O . VAL B 1 25 ? -9.492 5.047 3.916 1 98.44 25 VAL B O 1
ATOM 926 N N . ALA B 1 26 ? -10.062 2.984 3.232 1 98.69 26 ALA B N 1
ATOM 927 C CA . ALA B 1 26 ? -10.93 3.463 2.16 1 98.69 26 ALA B CA 1
ATOM 928 C C . ALA B 1 26 ? -12.047 4.336 2.713 1 98.69 26 ALA B C 1
ATOM 930 O O . ALA B 1 26 ? -12.367 5.383 2.141 1 98.69 26 ALA B O 1
ATOM 931 N N . GLU B 1 27 ? -12.625 3.936 3.799 1 98.69 27 GLU B N 1
ATOM 932 C CA . GLU B 1 27 ? -13.695 4.699 4.426 1 98.69 27 GLU B CA 1
ATOM 933 C C . GLU B 1 27 ? -13.203 6.074 4.879 1 98.69 27 GLU B C 1
ATOM 935 O O . GLU B 1 27 ? -13.898 7.074 4.711 1 98.69 27 GLU B O 1
ATOM 940 N N . ASN B 1 28 ? -12.016 6.074 5.473 1 98.69 28 ASN B N 1
ATOM 941 C CA . ASN B 1 28 ? -11.445 7.344 5.91 1 98.69 28 ASN B CA 1
ATOM 942 C C . ASN B 1 28 ? -11.172 8.273 4.727 1 98.69 28 ASN B C 1
ATOM 944 O O . ASN B 1 28 ? -11.453 9.469 4.793 1 98.69 28 ASN B O 1
ATOM 948 N N . LEU B 1 29 ? -10.617 7.707 3.662 1 98.56 29 LEU B N 1
ATOM 949 C CA . LEU B 1 29 ? -10.352 8.492 2.459 1 98.56 29 LEU B CA 1
ATOM 950 C C . LEU B 1 29 ? -11.641 9.086 1.902 1 98.56 29 LEU B C 1
ATOM 952 O O . LEU B 1 29 ? -11.695 10.273 1.589 1 98.56 29 LEU B O 1
ATOM 956 N N . GLU B 1 30 ? -12.617 8.289 1.823 1 97.75 30 GLU B N 1
ATOM 957 C CA . GLU B 1 30 ? -13.875 8.711 1.221 1 97.75 30 GLU B CA 1
ATOM 958 C C . GLU B 1 30 ? -14.547 9.797 2.053 1 97.75 30 GLU B C 1
ATOM 960 O O . GLU B 1 30 ? -15.156 10.719 1.505 1 97.75 30 GLU B O 1
ATOM 965 N N . SER B 1 31 ? -14.469 9.711 3.299 1 97.75 31 SER B N 1
ATOM 966 C CA . SER B 1 31 ? -15.133 10.648 4.191 1 97.75 31 SER B CA 1
ATOM 967 C C . SER B 1 31 ? -14.312 11.922 4.379 1 97.75 31 SER B C 1
ATOM 969 O O . SER B 1 31 ? -14.766 12.867 5.023 1 97.75 31 SER B O 1
ATOM 971 N N . GLY B 1 32 ? -13.109 11.914 3.873 1 95.94 32 GLY B N 1
ATOM 972 C CA . GLY B 1 32 ? -12.227 13.055 4.07 1 95.94 32 GLY B CA 1
ATOM 973 C C . GLY B 1 32 ? -11.625 13.109 5.461 1 95.94 32 GLY B C 1
ATOM 974 O O . GLY B 1 32 ? -11.164 14.164 5.902 1 95.94 32 GLY B O 1
ATOM 975 N N . SER B 1 33 ? -11.664 11.992 6.117 1 97.31 33 SER B N 1
ATOM 976 C CA . SER B 1 33 ? -11.133 11.906 7.473 1 97.31 33 SER B CA 1
ATOM 977 C C . SER B 1 33 ? -9.641 11.594 7.465 1 97.31 33 SER B C 1
ATOM 979 O O . SER B 1 33 ? -9.102 11.148 6.453 1 97.31 33 SER B O 1
ATOM 981 N N . GLU B 1 34 ? -8.977 11.891 8.531 1 97.69 34 GLU B N 1
ATOM 982 C CA . GLU B 1 34 ? -7.586 11.5 8.727 1 97.69 34 GLU B CA 1
ATOM 983 C C . GLU B 1 34 ? -7.445 9.977 8.812 1 97.69 34 GLU B C 1
ATOM 985 O O . GLU B 1 34 ? -8.406 9.281 9.133 1 97.69 34 GLU B O 1
ATOM 990 N N . ILE B 1 35 ? -6.258 9.5 8.469 1 98.12 35 ILE B N 1
ATOM 991 C CA . ILE B 1 35 ? -5.926 8.086 8.562 1 98.12 35 ILE B CA 1
ATOM 992 C C . ILE B 1 35 ? -5.09 7.832 9.812 1 98.12 35 ILE B C 1
ATOM 994 O O . ILE B 1 35 ? -4.004 8.391 9.969 1 98.12 35 ILE B O 1
ATOM 998 N N . ASN B 1 36 ? -5.637 7.066 10.672 1 97.19 36 ASN B N 1
ATOM 999 C CA . ASN B 1 36 ? -4.93 6.66 11.883 1 97.19 36 ASN B CA 1
ATOM 1000 C C . ASN B 1 36 ? -4.367 5.246 11.758 1 97.19 36 ASN B C 1
ATOM 1002 O O . ASN B 1 36 ? -5.117 4.289 11.57 1 97.19 36 ASN B O 1
ATOM 1006 N N . LEU B 1 37 ? -3.041 5.121 11.797 1 97.88 37 LEU B N 1
ATOM 1007 C CA . LEU B 1 37 ? -2.354 3.836 11.773 1 97.88 37 LEU B CA 1
ATOM 1008 C C . LEU B 1 37 ? -1.929 3.418 13.18 1 97.88 37 LEU B C 1
ATOM 1010 O O . LEU B 1 37 ? -1.273 4.184 13.883 1 97.88 37 LEU B O 1
ATOM 1014 N N . LYS B 1 38 ? -2.402 2.26 13.508 1 95.75 38 LYS B N 1
ATOM 1015 C CA . LYS B 1 38 ? -2.082 1.778 14.852 1 95.75 38 LYS B CA 1
ATOM 1016 C C . LYS B 1 38 ? -1.604 0.33 14.82 1 95.75 38 LYS B C 1
ATOM 1018 O O . LYS B 1 38 ? -2.127 -0.484 14.055 1 95.75 38 LYS B O 1
ATOM 1023 N N . SER B 1 39 ? -0.538 0.003 15.555 1 92 39 SER B N 1
ATOM 1024 C CA . SER B 1 39 ? -0.022 -1.346 15.766 1 92 39 SER B CA 1
ATOM 1025 C C . SER B 1 39 ? 0.884 -1.406 16.984 1 92 39 SER B C 1
ATOM 1027 O O . SER B 1 39 ? 1.77 -0.564 17.156 1 92 39 SER B O 1
ATOM 1029 N N . GLY B 1 40 ? 0.801 -2.424 17.953 1 88.31 40 GLY B N 1
ATOM 1030 C CA . GLY B 1 40 ? 1.711 -2.684 19.062 1 88.31 40 GLY B CA 1
ATOM 1031 C C . GLY B 1 40 ? 1.894 -1.488 19.969 1 88.31 40 GLY B C 1
ATOM 1032 O O . GLY B 1 40 ? 3.006 -1.214 20.438 1 88.31 40 GLY B O 1
ATOM 1033 N N . GLY B 1 41 ? 1.074 -0.585 20.078 1 89.75 41 GLY B N 1
ATOM 1034 C CA . GLY B 1 41 ? 1.161 0.577 20.938 1 89.75 41 GLY B CA 1
ATOM 1035 C C . GLY B 1 41 ? 1.582 1.839 20.203 1 89.75 41 GLY B C 1
ATOM 1036 O O . GLY B 1 41 ? 1.615 2.922 20.797 1 89.75 41 GLY B O 1
ATOM 1037 N N . GLU B 1 42 ? 2.07 1.655 18.922 1 93.5 42 GLU B N 1
ATOM 1038 C CA . GLU B 1 42 ? 2.439 2.803 18.094 1 93.5 42 GLU B CA 1
ATOM 1039 C C . GLU B 1 42 ? 1.251 3.301 17.281 1 93.5 42 GLU B C 1
ATOM 1041 O O . GLU B 1 42 ? 0.432 2.506 16.828 1 93.5 42 GLU B O 1
ATOM 1046 N N . SER B 1 43 ? 1.154 4.641 17.219 1 96.75 43 SER B N 1
ATOM 1047 C CA . SER B 1 43 ? 0.089 5.227 16.422 1 96.75 43 SER B CA 1
ATOM 1048 C C . SER B 1 43 ? 0.558 6.508 15.727 1 96.75 43 SER B C 1
ATOM 1050 O O . SER B 1 43 ? 1.357 7.262 16.281 1 96.75 43 SER B O 1
ATOM 1052 N N . VAL B 1 44 ? 0.128 6.719 14.5 1 97.62 44 VAL B N 1
ATOM 1053 C CA . VAL B 1 44 ? 0.362 7.961 13.766 1 97.62 44 VAL B CA 1
ATOM 1054 C C . VAL B 1 44 ? -0.902 8.359 13.008 1 97.62 44 VAL B C 1
ATOM 1056 O O . VAL B 1 44 ? -1.646 7.5 12.531 1 97.62 44 VAL B O 1
ATOM 1059 N N . THR B 1 45 ? -1.163 9.594 12.961 1 97.94 45 THR B N 1
ATOM 1060 C CA . THR B 1 45 ? -2.293 10.125 12.203 1 97.94 45 THR B CA 1
ATOM 1061 C C . THR B 1 45 ? -1.809 10.969 11.031 1 97.94 45 THR B C 1
ATOM 1063 O O . THR B 1 45 ? -0.979 11.867 11.203 1 97.94 45 THR B O 1
ATOM 1066 N N . LEU B 1 46 ? -2.277 10.695 9.867 1 97.81 46 LEU B N 1
ATOM 1067 C CA . LEU B 1 46 ? -1.944 11.43 8.648 1 97.81 46 LEU B CA 1
ATOM 1068 C C . LEU B 1 46 ? -3.205 11.953 7.969 1 97.81 46 LEU B C 1
ATOM 1070 O O . LEU B 1 46 ? -4.277 11.359 8.094 1 97.81 46 LEU B O 1
ATOM 1074 N N . ASP B 1 47 ? -3.033 13.055 7.273 1 96.88 47 ASP B N 1
ATOM 1075 C CA . ASP B 1 47 ? -4.152 13.688 6.582 1 96.88 47 ASP B CA 1
ATOM 1076 C C . ASP B 1 47 ? -3.816 13.938 5.113 1 96.88 47 ASP B C 1
ATOM 1078 O O . ASP B 1 47 ? -3.359 15.031 4.754 1 96.88 47 ASP B O 1
ATOM 1082 N N . PRO B 1 48 ? -4.086 12.961 4.32 1 97.69 48 PRO B N 1
ATOM 1083 C CA . PRO B 1 48 ? -3.812 13.172 2.896 1 97.69 48 PRO B CA 1
ATOM 1084 C C . PRO B 1 48 ? -4.633 14.312 2.301 1 97.69 48 PRO B C 1
ATOM 1086 O O . PRO B 1 48 ? -5.762 14.555 2.732 1 97.69 48 PRO B O 1
ATOM 1089 N N . PRO B 1 49 ? -4.023 15.023 1.326 1 97.31 49 PRO B N 1
ATOM 1090 C CA . PRO B 1 49 ? -4.797 16.047 0.616 1 97.31 49 PRO B CA 1
ATOM 1091 C C . PRO B 1 49 ? -5.848 15.445 -0.318 1 97.31 49 PRO B C 1
ATOM 1093 O O . PRO B 1 49 ? -5.977 14.219 -0.402 1 97.31 49 PRO B O 1
ATOM 1096 N N . ALA B 1 50 ? -6.531 16.25 -0.995 1 96.88 50 ALA B N 1
ATOM 1097 C CA . ALA B 1 50 ? -7.664 15.836 -1.818 1 96.88 50 ALA B CA 1
ATOM 1098 C C . ALA B 1 50 ? -7.211 14.953 -2.977 1 96.88 50 ALA B C 1
ATOM 1100 O O . ALA B 1 50 ? -7.945 14.062 -3.416 1 96.88 50 ALA B O 1
ATOM 1101 N N . ARG B 1 51 ? -5.965 15.133 -3.469 1 97.94 51 ARG B N 1
ATOM 1102 C CA . ARG B 1 51 ? -5.477 14.398 -4.625 1 97.94 51 ARG B CA 1
ATOM 1103 C C . ARG B 1 51 ? -4.02 13.984 -4.434 1 97.94 51 ARG B C 1
ATOM 1105 O O . ARG B 1 51 ? -3.131 14.477 -5.129 1 97.94 51 ARG B O 1
ATOM 1112 N N . PRO B 1 52 ? -3.766 13.086 -3.57 1 98.31 52 PRO B N 1
ATOM 1113 C CA . PRO B 1 52 ? -2.391 12.594 -3.436 1 98.31 52 PRO B CA 1
ATOM 1114 C C . PRO B 1 52 ? -1.932 11.789 -4.648 1 98.31 52 PRO B C 1
ATOM 1116 O O . PRO B 1 52 ? -2.754 11.383 -5.473 1 98.31 52 PRO B O 1
ATOM 1119 N N . THR B 1 53 ? -0.653 11.672 -4.785 1 98.38 53 THR B N 1
ATOM 1120 C CA . THR B 1 53 ? -0.119 10.719 -5.75 1 98.38 53 THR B CA 1
ATOM 1121 C C . THR B 1 53 ? -0.362 9.281 -5.289 1 98.38 53 THR B C 1
ATOM 1123 O O . THR B 1 53 ? -0.073 8.938 -4.141 1 98.38 53 THR B O 1
ATOM 1126 N N . PHE B 1 54 ? -0.929 8.555 -6.121 1 98.75 54 PHE B N 1
ATOM 1127 C CA . PHE B 1 54 ? -1.239 7.156 -5.832 1 98.75 54 PHE B CA 1
ATOM 1128 C C . PHE B 1 54 ? -0.407 6.223 -6.703 1 98.75 54 PHE B C 1
ATOM 1130 O O . PHE B 1 54 ? -0.438 6.32 -7.93 1 98.75 54 PHE B O 1
ATOM 1137 N N . GLU B 1 55 ? 0.345 5.371 -6.004 1 98.81 55 GLU B N 1
ATOM 1138 C CA . GLU B 1 55 ? 1.187 4.41 -6.711 1 98.81 55 GLU B CA 1
ATOM 1139 C C . GLU B 1 55 ? 0.774 2.977 -6.391 1 98.81 55 GLU B C 1
ATOM 1141 O O . GLU B 1 55 ? 0.521 2.645 -5.23 1 98.81 55 GLU B O 1
ATOM 1146 N N . VAL B 1 56 ? 0.636 2.137 -7.406 1 98.75 56 VAL B N 1
ATOM 1147 C CA . VAL B 1 56 ? 0.427 0.697 -7.297 1 98.75 56 VAL B CA 1
ATOM 1148 C C . VAL B 1 56 ? 1.565 -0.043 -7.996 1 98.75 56 VAL B C 1
ATOM 1150 O O . VAL B 1 56 ? 1.913 0.272 -9.133 1 98.75 56 VAL B O 1
ATOM 1153 N N . LYS B 1 57 ? 2.139 -0.983 -7.293 1 98.56 57 LYS B N 1
ATOM 1154 C CA . LYS B 1 57 ? 3.25 -1.747 -7.855 1 98.56 57 LYS B CA 1
ATOM 1155 C C . LYS B 1 57 ? 3.139 -3.227 -7.496 1 98.56 57 LYS B C 1
ATOM 1157 O O . LYS B 1 57 ? 2.734 -3.57 -6.383 1 98.56 57 LYS B O 1
ATOM 1162 N N . ALA B 1 58 ? 3.436 -4.059 -8.383 1 98.69 58 ALA B N 1
ATOM 1163 C CA . ALA B 1 58 ? 3.639 -5.492 -8.172 1 98.69 58 ALA B CA 1
ATOM 1164 C C . ALA B 1 58 ? 5.027 -5.922 -8.633 1 98.69 58 ALA B C 1
ATOM 1166 O O . ALA B 1 58 ? 5.508 -5.48 -9.68 1 98.69 58 ALA B O 1
ATOM 1167 N N . GLU B 1 59 ? 5.578 -6.742 -7.801 1 98.56 59 GLU B N 1
ATOM 1168 C CA . GLU B 1 59 ? 6.949 -7.152 -8.109 1 98.56 59 GLU B CA 1
ATOM 1169 C C . GLU B 1 59 ? 7.176 -8.617 -7.762 1 98.56 59 GLU B C 1
ATOM 1171 O O . GLU B 1 59 ? 6.438 -9.195 -6.961 1 98.56 59 GLU B O 1
ATOM 1176 N N . ARG B 1 60 ? 8.219 -9.086 -8.391 1 97.62 60 ARG B N 1
ATOM 1177 C CA . ARG B 1 60 ? 8.766 -10.406 -8.078 1 97.62 60 ARG B CA 1
ATOM 1178 C C . ARG B 1 60 ? 10.25 -10.312 -7.742 1 97.62 60 ARG B C 1
ATOM 1180 O O . ARG B 1 60 ? 11.023 -9.719 -8.492 1 97.62 60 ARG B O 1
ATOM 1187 N N . GLU B 1 61 ? 10.57 -10.82 -6.68 1 97.56 61 GLU B N 1
ATOM 1188 C CA . GLU B 1 61 ? 11.969 -10.82 -6.258 1 97.56 61 GLU B CA 1
ATOM 1189 C C . GLU B 1 61 ? 12.508 -12.242 -6.137 1 97.56 61 GLU B C 1
ATOM 1191 O O . GLU B 1 61 ? 11.797 -13.148 -5.688 1 97.56 61 GLU B O 1
ATOM 1196 N N . GLY B 1 62 ? 13.805 -12.414 -6.496 1 95.88 62 GLY B N 1
ATOM 1197 C CA . GLY B 1 62 ? 14.445 -13.719 -6.402 1 95.88 62 GLY B CA 1
ATOM 1198 C C . GLY B 1 62 ? 14.977 -14.219 -7.734 1 95.88 62 GLY B C 1
ATOM 1199 O O . GLY B 1 62 ? 14.828 -13.547 -8.758 1 95.88 62 GLY B O 1
ATOM 1200 N N . PRO B 1 63 ? 15.648 -15.258 -7.664 1 93.5 63 PRO B N 1
ATOM 1201 C CA . PRO B 1 63 ? 16.219 -15.82 -8.891 1 93.5 63 PRO B CA 1
ATOM 1202 C C . PRO B 1 63 ? 15.141 -16.219 -9.898 1 93.5 63 PRO B C 1
ATOM 1204 O O . PRO B 1 63 ? 13.984 -16.422 -9.531 1 93.5 63 PRO B O 1
ATOM 1207 N N . THR B 1 64 ? 15.578 -16.281 -11.156 1 89.94 64 THR B N 1
ATOM 1208 C CA . THR B 1 64 ? 14.625 -16.578 -12.219 1 89.94 64 THR B CA 1
ATOM 1209 C C . THR B 1 64 ? 14.398 -18.078 -12.344 1 89.94 64 THR B C 1
ATOM 1211 O O . THR B 1 64 ? 13.422 -18.531 -12.945 1 89.94 64 THR B O 1
ATOM 1214 N N . ASP B 1 65 ? 15.273 -18.953 -11.789 1 90.31 65 ASP B N 1
ATOM 1215 C CA . ASP B 1 65 ? 15.234 -20.391 -11.992 1 90.31 65 ASP B CA 1
ATOM 1216 C C . ASP B 1 65 ? 14.594 -21.109 -10.805 1 90.31 65 ASP B C 1
ATOM 1218 O O . ASP B 1 65 ? 14.547 -22.344 -10.766 1 90.31 65 ASP B O 1
ATOM 1222 N N . ARG B 1 66 ? 14.281 -20.406 -9.766 1 91.25 66 ARG B N 1
ATOM 1223 C CA . ARG B 1 66 ? 13.586 -20.984 -8.617 1 91.25 66 ARG B CA 1
ATOM 1224 C C . ARG B 1 66 ? 12.492 -20.047 -8.117 1 91.25 66 ARG B C 1
ATOM 1226 O O . ARG B 1 66 ? 12.453 -18.875 -8.492 1 91.25 66 ARG B O 1
ATOM 1233 N N . PRO B 1 67 ? 11.633 -20.531 -7.332 1 91.31 67 PRO B N 1
ATOM 1234 C CA . PRO B 1 67 ? 10.57 -19.688 -6.785 1 91.31 67 PRO B CA 1
ATOM 1235 C C . PRO B 1 67 ? 11.109 -18.453 -6.082 1 91.31 67 PRO B C 1
ATOM 1237 O O . PRO B 1 67 ? 12.086 -18.531 -5.332 1 91.31 67 PRO B O 1
ATOM 1240 N N . GLY B 1 68 ? 10.484 -17.312 -6.398 1 95.5 68 GLY B N 1
ATOM 1241 C CA . GLY B 1 68 ? 10.805 -16.047 -5.758 1 95.5 68 GLY B CA 1
ATOM 1242 C C . GLY B 1 68 ? 9.734 -15.57 -4.793 1 95.5 68 GLY B C 1
ATOM 1243 O O . GLY B 1 68 ? 9.031 -16.391 -4.195 1 95.5 68 GLY B O 1
ATOM 1244 N N . GLU B 1 69 ? 9.719 -14.281 -4.523 1 97.19 69 GLU B N 1
ATOM 1245 C CA . GLU B 1 69 ? 8.727 -13.609 -3.693 1 97.19 69 GLU B CA 1
ATOM 1246 C C . GLU B 1 69 ? 7.922 -12.602 -4.508 1 97.19 69 GLU B C 1
ATOM 1248 O O . GLU B 1 69 ? 8.484 -11.867 -5.328 1 97.19 69 GLU B O 1
ATOM 1253 N N . LEU B 1 70 ? 6.633 -12.656 -4.285 1 98.06 70 LEU B N 1
ATOM 1254 C CA . LEU B 1 70 ? 5.754 -11.695 -4.941 1 98.06 70 LEU B CA 1
ATOM 1255 C C . LEU B 1 70 ? 5.254 -10.648 -3.951 1 98.06 70 LEU B C 1
ATOM 1257 O O . LEU B 1 70 ? 5.172 -10.914 -2.75 1 98.06 70 LEU B O 1
ATOM 1261 N N . SER B 1 71 ? 4.98 -9.484 -4.5 1 98.62 71 SER B N 1
ATOM 1262 C CA . SER B 1 71 ? 4.418 -8.453 -3.627 1 98.62 71 SER B CA 1
ATOM 1263 C C . SER B 1 71 ? 3.514 -7.504 -4.402 1 98.62 71 SER B C 1
ATOM 1265 O O . SER B 1 71 ? 3.67 -7.34 -5.617 1 98.62 71 SER B O 1
ATOM 1267 N N . ILE B 1 72 ? 2.574 -6.973 -3.719 1 98.81 72 ILE B N 1
ATOM 1268 C CA . ILE B 1 72 ? 1.73 -5.867 -4.156 1 98.81 7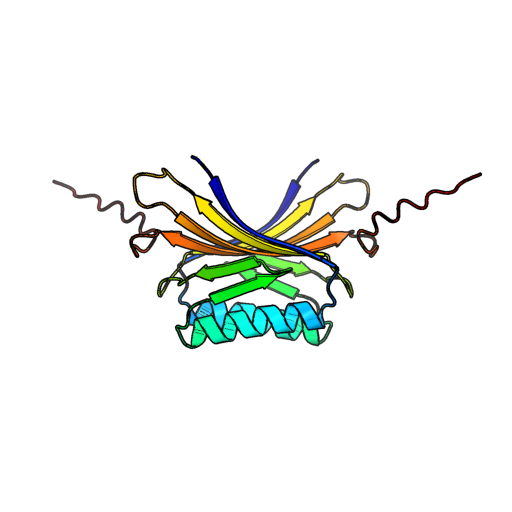2 ILE B CA 1
ATOM 1269 C C . ILE B 1 72 ? 1.859 -4.699 -3.182 1 98.81 72 ILE B C 1
ATOM 1271 O O . ILE B 1 72 ? 1.769 -4.887 -1.966 1 98.81 72 ILE B O 1
ATOM 1275 N N . GLU B 1 73 ? 2.041 -3.521 -3.721 1 98.88 73 GLU B N 1
ATOM 1276 C CA . GLU B 1 73 ? 2.16 -2.33 -2.887 1 98.88 73 GLU B CA 1
ATOM 1277 C C . GLU B 1 73 ? 1.205 -1.234 -3.35 1 98.88 73 GLU B C 1
ATOM 1279 O O . GLU B 1 73 ? 1.041 -1.014 -4.551 1 98.88 73 GLU B O 1
ATOM 1284 N N . PHE B 1 74 ? 0.532 -0.566 -2.404 1 98.94 74 PHE B N 1
ATOM 1285 C CA . PHE B 1 74 ? -0.25 0.65 -2.588 1 98.94 74 PHE B CA 1
ATOM 1286 C C . PHE B 1 74 ? 0.341 1.802 -1.783 1 98.94 74 PHE B C 1
ATOM 1288 O O . PHE B 1 74 ? 0.557 1.676 -0.576 1 98.94 74 PHE B O 1
ATOM 1295 N N . GLU B 1 75 ? 0.526 2.889 -2.436 1 98.88 75 GLU B N 1
ATOM 1296 C CA . GLU B 1 75 ? 1.162 3.996 -1.727 1 98.88 75 GLU B CA 1
ATOM 1297 C C . GLU B 1 75 ? 0.486 5.324 -2.057 1 98.88 75 GLU B C 1
ATOM 1299 O O . GLU B 1 75 ? 0.201 5.609 -3.223 1 98.88 75 GLU B O 1
ATOM 1304 N N . LEU B 1 76 ? 0.175 6.117 -1.049 1 98.81 76 LEU B N 1
ATOM 1305 C CA . LEU B 1 76 ? -0.231 7.516 -1.158 1 98.81 76 LEU B CA 1
ATOM 1306 C C . LEU B 1 76 ? 0.91 8.445 -0.76 1 98.81 76 LEU B C 1
ATOM 1308 O O . LEU B 1 76 ? 1.561 8.234 0.266 1 98.81 76 LEU B O 1
ATOM 1312 N N . GLU B 1 77 ? 1.146 9.375 -1.5 1 98.62 77 GLU B N 1
ATOM 1313 C CA . GLU B 1 77 ? 2.209 10.336 -1.218 1 98.62 77 GLU B CA 1
ATOM 1314 C C . GLU B 1 77 ? 1.758 11.766 -1.514 1 98.62 77 GLU B C 1
ATOM 1316 O O . GLU B 1 77 ? 1.025 12 -2.477 1 98.62 77 GLU B O 1
ATOM 1321 N N . TRP B 1 78 ? 2.24 12.719 -0.724 1 97.94 78 TRP B N 1
ATOM 1322 C CA . TRP B 1 78 ? 1.896 14.125 -0.935 1 97.94 78 TRP B CA 1
ATOM 1323 C C . TRP B 1 78 ? 2.908 15.039 -0.259 1 97.94 78 TRP B C 1
ATOM 1325 O O . TRP B 1 78 ? 3.654 14.609 0.623 1 97.94 78 TRP B O 1
ATOM 1335 N N . ASP B 1 79 ? 2.975 16.234 -0.699 1 96.12 79 ASP B N 1
ATOM 1336 C CA . ASP B 1 79 ? 3.801 17.25 -0.053 1 96.12 79 ASP B CA 1
ATOM 1337 C C . ASP B 1 79 ? 3.162 17.734 1.249 1 96.12 79 ASP B C 1
ATOM 1339 O O . ASP B 1 79 ? 1.948 17.938 1.313 1 96.12 79 ASP B O 1
ATOM 1343 N N . GLU B 1 80 ? 3.916 17.969 2.283 1 93.69 80 GLU B N 1
ATOM 1344 C CA . GLU B 1 80 ? 3.43 18.438 3.576 1 93.69 80 GLU B CA 1
ATOM 1345 C C . GLU B 1 80 ? 2.738 19.797 3.447 1 93.69 80 GLU B C 1
ATOM 1347 O O . GLU B 1 80 ? 1.839 20.109 4.227 1 93.69 80 GLU B O 1
ATOM 1352 N N . ASP B 1 81 ? 3.197 20.688 2.658 1 85.88 81 ASP B N 1
ATOM 1353 C CA . ASP B 1 81 ? 2.631 22.031 2.516 1 85.88 81 ASP B CA 1
ATOM 1354 C C . ASP B 1 81 ? 1.355 22 1.677 1 85.88 81 ASP B C 1
ATOM 1356 O O . ASP B 1 81 ? 0.803 23.047 1.339 1 85.88 81 ASP B O 1
ATOM 1360 N N . GLY B 1 82 ? 0.758 20.906 1.661 1 70.25 82 GLY B N 1
ATOM 1361 C CA . GLY B 1 82 ? -0.57 20.781 1.081 1 70.25 82 GLY B CA 1
ATOM 1362 C C . GLY B 1 82 ? -0.561 20.781 -0.436 1 70.25 82 GLY B C 1
ATOM 1363 O O . GLY B 1 82 ? -1.619 20.766 -1.068 1 70.25 82 GLY B O 1
ATOM 1364 N N . GLY B 1 83 ? 0.67 21.188 -1.012 1 58.84 83 GLY B N 1
ATOM 1365 C CA . GLY B 1 83 ? 0.67 21.297 -2.463 1 58.84 83 GLY B CA 1
ATOM 1366 C C . GLY B 1 83 ? 0.603 19.953 -3.164 1 58.84 83 GLY B C 1
ATOM 1367 O O . GLY B 1 83 ? 0.782 18.906 -2.533 1 58.84 83 GLY B O 1
ATOM 1368 N N . GLU B 1 84 ? -0.323 19.875 -4.004 1 52.66 84 GLU B N 1
ATOM 1369 C CA . GLU B 1 84 ? -0.257 18.75 -4.93 1 52.66 84 GLU B CA 1
ATOM 1370 C C . GLU B 1 84 ? 1.17 18.531 -5.418 1 52.66 84 GLU B C 1
ATOM 1372 O O . GLU B 1 84 ? 1.943 19.469 -5.562 1 52.66 84 GLU B O 1
ATOM 1377 N N . SER B 1 85 ? 1.855 17.656 -5.012 1 47.97 85 SER B N 1
ATOM 1378 C CA . SER B 1 85 ? 3.119 17.453 -5.715 1 47.97 85 SER B CA 1
ATOM 1379 C C . SER B 1 85 ? 3.043 17.969 -7.148 1 47.97 85 SER B C 1
ATOM 1381 O O . SER B 1 85 ? 2.596 17.25 -8.047 1 47.97 85 SER B O 1
ATOM 1383 N N . GLY B 1 86 ? 2.396 19.109 -7.355 1 39.44 86 GLY B N 1
ATOM 1384 C CA . GLY B 1 86 ? 2.389 19.734 -8.664 1 39.44 86 GLY B CA 1
ATOM 1385 C C . GLY B 1 86 ? 3.779 20.016 -9.203 1 39.44 86 GLY B C 1
ATOM 1386 O O . GLY B 1 86 ? 4.492 20.875 -8.672 1 39.44 86 GLY B O 1
ATOM 1387 N N . GLU B 1 87 ? 4.559 19.141 -9.492 1 37.28 87 GLU B N 1
ATOM 1388 C CA . GLU B 1 87 ? 5.562 19.578 -10.453 1 37.28 87 GLU B CA 1
ATOM 1389 C C . GLU B 1 87 ? 4.957 20.516 -11.5 1 37.28 87 GLU B C 1
ATOM 1391 O O . GLU B 1 87 ? 4.293 20.062 -12.43 1 37.28 87 GLU B O 1
ATOM 1396 N N . SER B 1 88 ? 4.176 21.469 -11.094 1 37.06 88 SER B N 1
ATOM 1397 C CA . SER B 1 88 ? 3.852 22.547 -12.016 1 37.06 88 SER B CA 1
ATOM 1398 C C . SER B 1 88 ? 5.105 23.297 -12.461 1 37.06 88 SER B C 1
ATOM 1400 O O . SER B 1 88 ? 5.723 24 -11.664 1 37.06 88 SER B O 1
ATOM 1402 N N . GLY B 1 89 ? 6.066 22.734 -12.984 1 37.38 89 GLY B N 1
ATOM 1403 C CA . GLY B 1 89 ? 6.961 23.531 -13.812 1 37.38 89 GLY B CA 1
ATOM 1404 C C . GLY B 1 89 ? 6.234 24.547 -14.664 1 37.38 89 GLY B C 1
ATOM 1405 O O . GLY B 1 89 ? 5.52 24.188 -15.602 1 37.38 89 GLY B O 1
ATOM 1406 N N . GLN B 1 90 ? 5.621 25.578 -14.172 1 33.84 90 GLN B N 1
ATOM 1407 C CA . GLN B 1 90 ? 5.203 26.781 -14.859 1 33.84 90 GLN B CA 1
ATOM 1408 C C . GLN B 1 90 ? 6.332 27.359 -15.719 1 33.84 90 GLN B C 1
ATOM 1410 O O . GLN B 1 90 ? 7.402 27.688 -15.203 1 33.84 90 GLN B O 1
ATOM 1415 N N . LEU B 1 91 ? 6.492 26.781 -16.938 1 36.94 91 LEU B N 1
ATOM 1416 C CA . LEU B 1 91 ? 7.293 27.438 -17.969 1 36.94 91 LEU B CA 1
ATOM 1417 C C . LEU B 1 91 ? 6.852 28.875 -18.172 1 36.94 91 LEU B C 1
ATOM 1419 O O . LEU B 1 91 ? 5.68 29.141 -18.469 1 36.94 91 LEU B O 1
ATOM 1423 N N . GLU B 1 92 ? 7.219 29.703 -17.297 1 33.56 92 GLU B N 1
ATOM 1424 C CA . GLU B 1 92 ? 7.035 31.125 -17.562 1 33.56 92 GLU B CA 1
ATOM 1425 C C . GLU B 1 92 ? 7.891 31.578 -18.75 1 33.56 92 GLU B C 1
ATOM 1427 O O . GLU B 1 92 ? 9.094 31.297 -18.797 1 33.56 92 GLU B O 1
ATOM 1432 N N . ILE B 1 93 ? 7.344 31.344 -19.953 1 30.3 93 ILE B N 1
ATOM 1433 C CA . ILE B 1 93 ? 7.961 32.031 -21.062 1 30.3 93 ILE B CA 1
ATOM 1434 C C . ILE B 1 93 ? 7.863 33.562 -20.844 1 30.3 93 ILE B C 1
ATOM 1436 O O . ILE B 1 93 ? 6.801 34.062 -20.484 1 30.3 93 ILE B O 1
ATOM 1440 N N . GLU B 1 94 ? 9.023 34.156 -20.703 1 32.78 94 GLU B N 1
ATOM 1441 C CA . GLU B 1 94 ? 9.148 35.594 -20.828 1 32.78 94 GLU B CA 1
ATOM 1442 C C . GLU B 1 94 ? 8.758 36.062 -22.219 1 32.78 94 GLU B C 1
ATOM 1444 O O . GLU B 1 94 ? 8.906 35.344 -23.188 1 32.78 94 GLU B O 1
#

Radius of gyration: 18.09 Å; Cα contacts (8 Å, |Δi|>4): 381; chains: 2; bounding box: 35×69×42 Å

pLDDT: mean 89.22, std 19.49, range [30.09, 98.94]

Secondary structure (DSSP, 8-state):
--EEEEEEEEEE--HHHHHHHHHHHHHHHHHTPPEEEEETTEEEEE---SS-EEEEEEEEES-SSS--EEEEEEEEEEETTS------------/--EEEEEEEEEE--HHHHHHHHHHHHHHHHHTPPEEEEETTEEEEE---SS-EEEEEEEEES-SSS--EEEEEEEEEEETTS------------

InterPro domains:
  IPR027598 Amphi-Trp domain [PF20068] (1-94)
  IPR027598 Amphi-Trp domain [TIGR04354] (7-79)

Solvent-accessible surface area (backbone atoms only — not comparable to full-atom values): 10378 Å² total; per-residue (Å²): 121,55,73,42,80,70,42,75,45,78,44,72,36,43,31,53,58,51,17,53,52,36,38,54,51,18,51,23,35,57,70,69,46,61,47,75,48,73,58,98,89,46,71,45,76,46,70,81,57,67,46,28,36,38,35,39,38,28,34,40,34,38,58,92,91,50,78,33,34,38,37,41,38,42,33,42,34,37,33,64,80,66,45,56,77,58,82,65,75,73,77,74,76,130,121,56,73,42,79,68,44,75,46,76,45,72,37,44,33,52,57,52,16,52,51,35,38,52,51,19,51,23,36,56,70,70,45,61,46,74,49,74,58,97,89,46,72,46,76,45,70,80,58,68,45,27,36,38,35,40,38,28,37,38,35,38,58,91,90,49,79,33,34,38,36,42,38,42,32,44,34,37,34,65,80,65,46,57,76,57,83,65,75,74,77,75,76,128

Sequence (188 aa):
MPEEVLFKSESDQSRAEIASYLRTVAENLESGSEINLKSGGESVTLDPPARPTFEVKAEREGPTDRPGELSIEFELEWDEDGGESGESGQLEIEMPEEVLFKSESDQSRAEIASYLRTVAENLESGSEINLKSGGESVTLDPPARPTFEVKAEREGPTDRPGELSIEFELEWDEDGGESGESGQLEIE

Foldseek 3Di:
DDDDDQDDDDDDDDPVVVVVLVVVVVVCLVVQHWDWDDDPHGIDTGGDAVDFDWDWDWDWDDDPVDHTDIDIDIDTDADPVNDHPPPPPPPPDD/DDDDDQDDDDDDDDPVVVVVLVVVVVVCLVVQHWDWDDDPHGIDTGGAAVDFDWDWDWDWDDDPVDHTDIDIDIDTDADPVNDHPPPPPPPPDD

Organism: NCBI:txid2841257